Protein AF-A0A1C7M694-F1 (afdb_monomer)

Radius of gyration: 32.61 Å; Cα contacts (8 Å, |Δi|>4): 125; chains: 1; bounding box: 70×66×111 Å

pLDDT: mean 72.69, std 22.72, range [34.75, 98.44]

Solvent-accessible surface area (backbone atoms only — not comparable to full-atom values): 17533 Å² total; per-residue (Å²): 143,82,86,84,82,84,84,81,83,85,82,82,81,85,79,84,82,91,69,84,82,76,86,63,87,64,78,69,83,74,77,80,70,74,63,68,71,62,58,65,65,66,61,63,74,79,66,71,69,84,75,78,89,73,83,79,77,81,77,81,76,83,79,79,80,79,80,86,79,79,80,85,79,89,75,92,74,91,74,87,82,78,90,75,83,84,80,85,72,91,76,81,89,73,93,66,81,80,75,78,77,61,96,79,72,66,83,82,76,77,50,72,68,60,50,49,53,49,52,53,49,64,73,69,51,54,70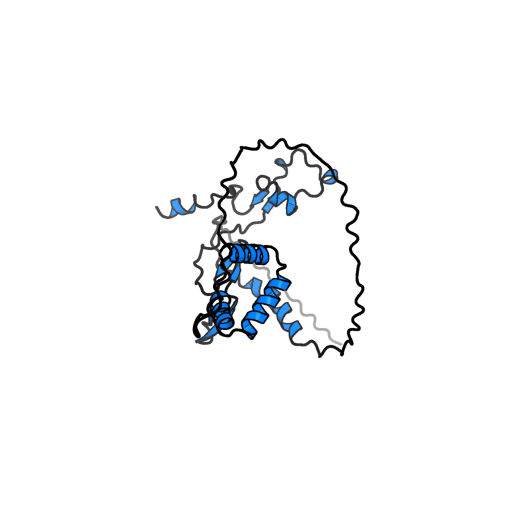,70,60,51,52,52,52,52,53,58,41,32,79,72,33,67,73,48,34,55,52,48,45,68,71,48,42,18,71,39,75,38,88,88,71,82,43,71,45,83,39,68,16,73,47,66,37,94,72,60,70,48,76,43,57,60,62,53,86,82,58,92,69,70,76,68,62,77,92,42,58,80,40,71,40,68,81,72,45,78,88,68,49,50,92,82,74,40,73,74,86,38,79,65,44,53,70,76,44,50,86,43,42,38,43,70,61,54,84,64,66,71,59,97,82,64,78,68,73,68,63,64,63,64,77,76,114

Mean predicted aligned error: 17.96 Å

Secondary structure (DSSP, 8-state):
-------------------------------GGGHHHHHHHHSGGG---------------------------------------------------PPPPPTT-PSPPPPHHHHHHHHHHHHHS-HHHHHHHHHHHHHH-HHHHHHHHHHHEEEEE-TTTS-EEEEESEEE-TTT--EEETTS-PPTT-S---SS-EEE-GGG-TT--HHHH--S--HHHHHH-GGGEEETTTTT---TT--TTTTSSGGG-

Foldseek 3Di:
DDDDDDDDDDDDDDDDDDDDPPLDPPLDDDDPPVVPPVVVVVVVVPPDDDDPDDPPPPPDDPPDPDPPDPDDDDDDDDDDDDDDDDPDDDDDDPPDDDPDPPPPPPDDDDDPVRVVVVVVCLVPDDPVVVVVVLVVCVVPPVVSVVVCCVVFWAWDQDPVPRHTDIDGQWDADPFQRDIHGPNDDDDRPPDDHAPFDKAFQVVVVVPDDCVPVNDCDDPVNCVVCVVRIAGPSPVRPDPPPDPPVPVVVVVVD

Structure (mmCIF, N/CA/C/O backbone):
data_AF-A0A1C7M694-F1
#
_entry.id   AF-A0A1C7M694-F1
#
loop_
_atom_site.group_PDB
_atom_site.id
_atom_site.type_symbol
_atom_site.label_atom_id
_atom_site.label_alt_id
_atom_site.label_comp_id
_atom_site.label_asym_id
_atom_site.label_entity_id
_atom_site.label_seq_id
_atom_site.pdbx_PDB_ins_code
_atom_site.Cartn_x
_atom_site.Cartn_y
_atom_site.Cartn_z
_atom_site.occupancy
_atom_site.B_iso_or_equiv
_atom_site.auth_seq_id
_atom_site.auth_comp_id
_atom_site.auth_asym_id
_atom_site.auth_atom_id
_atom_site.pdbx_PDB_model_num
ATOM 1 N N . MET A 1 1 ? -35.179 -19.980 -55.872 1.00 45.91 1 MET A N 1
ATOM 2 C CA . MET A 1 1 ? -33.702 -19.965 -55.834 1.00 45.91 1 MET A CA 1
ATOM 3 C C . MET A 1 1 ? -33.215 -18.746 -56.600 1.00 45.91 1 MET A C 1
ATOM 5 O O . MET A 1 1 ? -33.157 -18.790 -57.817 1.00 45.91 1 MET A O 1
ATOM 9 N N . LEU A 1 2 ? -32.954 -17.647 -55.894 1.00 35.09 2 LEU A N 1
ATOM 10 C CA . LEU A 1 2 ? -32.306 -16.435 -56.403 1.00 35.09 2 LEU A CA 1
ATOM 11 C C . LEU A 1 2 ? -31.440 -15.926 -55.246 1.00 35.09 2 LEU A C 1
ATOM 13 O O . LEU A 1 2 ? -31.978 -15.498 -54.229 1.00 35.09 2 LEU A O 1
ATOM 17 N N . HIS A 1 3 ? -30.120 -16.073 -55.360 1.00 39.34 3 HIS A N 1
ATOM 18 C CA . HIS A 1 3 ? -29.161 -15.514 -54.408 1.00 39.34 3 HIS A CA 1
ATOM 19 C C . HIS A 1 3 ? -28.755 -14.123 -54.897 1.00 39.34 3 HIS A C 1
ATOM 21 O O . HIS A 1 3 ? -28.182 -13.981 -55.974 1.00 39.34 3 HIS A O 1
ATOM 27 N N . VAL A 1 4 ? -29.069 -13.104 -54.100 1.00 47.88 4 VAL A N 1
ATOM 28 C CA . VAL A 1 4 ? -28.570 -11.738 -54.276 1.00 47.88 4 VAL A CA 1
ATOM 29 C C . VAL A 1 4 ? -27.199 -11.668 -53.606 1.00 47.88 4 VAL A C 1
ATOM 31 O O . VAL A 1 4 ? -27.092 -11.841 -52.395 1.00 47.88 4 VAL A O 1
ATOM 34 N N . VAL A 1 5 ? -26.148 -11.451 -54.397 1.00 47.72 5 VAL A N 1
ATOM 35 C CA . VAL A 1 5 ? -24.784 -11.206 -53.911 1.00 47.72 5 VAL A CA 1
ATOM 36 C C . VAL A 1 5 ? -24.596 -9.692 -53.810 1.00 47.72 5 VAL A C 1
ATOM 38 O O . VAL A 1 5 ? -24.513 -9.004 -54.825 1.00 47.72 5 VAL A O 1
ATOM 41 N N . GLN A 1 6 ? -24.564 -9.158 -52.588 1.00 51.09 6 GLN A N 1
ATOM 42 C CA . GLN A 1 6 ? -24.172 -7.771 -52.330 1.00 51.09 6 GLN A CA 1
ATOM 43 C C . GLN A 1 6 ? -22.644 -7.683 -52.252 1.00 51.09 6 GLN A C 1
ATOM 45 O O . GLN A 1 6 ? -22.030 -8.163 -51.302 1.00 51.09 6 GLN A O 1
ATOM 50 N N . HIS A 1 7 ? -22.035 -7.050 -53.252 1.00 37.97 7 HIS A N 1
ATOM 51 C CA . HIS A 1 7 ? -20.644 -6.610 -53.195 1.00 37.97 7 HIS A CA 1
ATOM 52 C C . HIS A 1 7 ? -20.555 -5.313 -52.381 1.00 37.97 7 HIS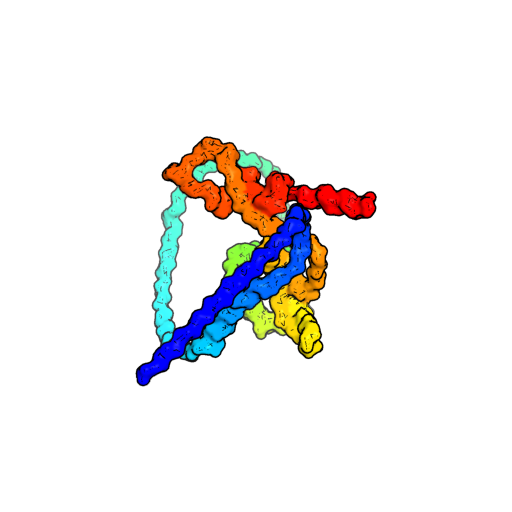 A C 1
ATOM 54 O O . HIS A 1 7 ? -21.115 -4.292 -52.775 1.00 37.97 7 HIS A O 1
ATOM 60 N N . TYR A 1 8 ? -19.831 -5.349 -51.262 1.00 42.34 8 TYR A N 1
ATOM 61 C CA . TYR A 1 8 ? -19.406 -4.150 -50.543 1.00 42.34 8 TYR A CA 1
ATOM 62 C C . TYR A 1 8 ? -18.050 -3.694 -51.088 1.00 42.34 8 TYR A C 1
ATOM 64 O O . TYR A 1 8 ? -17.066 -4.428 -51.029 1.00 42.34 8 TYR A O 1
ATOM 72 N N . VAL A 1 9 ? -18.010 -2.477 -51.629 1.00 44.06 9 VAL A N 1
ATOM 73 C CA . VAL A 1 9 ? -16.779 -1.776 -52.009 1.00 44.06 9 VAL A CA 1
ATOM 74 C C . VAL A 1 9 ? -16.286 -1.027 -50.772 1.00 44.06 9 VAL A C 1
ATOM 76 O O . VAL A 1 9 ? -16.961 -0.118 -50.292 1.00 44.06 9 VAL A O 1
ATOM 79 N N . LEU A 1 10 ? -15.135 -1.427 -50.228 1.00 37.12 10 LEU A N 1
ATOM 80 C CA . LEU A 1 10 ? -14.467 -0.709 -49.142 1.00 37.12 10 LEU A CA 1
ATOM 81 C C . LEU A 1 10 ? -13.544 0.356 -49.741 1.00 37.12 10 LEU A C 1
ATOM 83 O O . LEU A 1 10 ? -12.504 0.044 -50.315 1.00 37.12 10 LEU A O 1
ATOM 87 N N . THR A 1 11 ? -13.939 1.618 -49.604 1.00 44.00 11 THR A N 1
ATOM 88 C CA . THR A 1 11 ? -13.126 2.783 -49.962 1.00 44.00 11 THR A CA 1
ATOM 89 C C . THR A 1 11 ? -12.175 3.099 -48.808 1.00 44.00 11 THR A C 1
ATOM 91 O O . THR A 1 11 ? -12.604 3.575 -47.758 1.00 44.00 11 THR A O 1
ATOM 94 N N . THR A 1 12 ? -10.880 2.842 -48.976 1.00 45.56 12 THR A N 1
ATOM 95 C CA . THR A 1 12 ? -9.846 3.245 -48.013 1.00 45.56 12 THR A CA 1
ATOM 96 C C . THR A 1 12 ? -9.481 4.714 -48.229 1.00 45.56 12 THR A C 1
ATOM 98 O O . THR A 1 12 ? -8.874 5.057 -49.241 1.00 45.56 12 THR A O 1
ATOM 101 N N . HIS A 1 13 ? -9.835 5.584 -47.280 1.00 35.28 13 HIS A N 1
ATOM 102 C CA . HIS A 1 13 ? -9.275 6.933 -47.189 1.00 35.28 13 HIS A CA 1
ATOM 103 C C . HIS A 1 13 ? -7.930 6.868 -46.459 1.00 35.28 13 HIS A C 1
ATOM 105 O O . HIS A 1 13 ? -7.875 6.568 -45.269 1.00 35.28 13 HIS A O 1
ATOM 111 N N . SER A 1 14 ? -6.846 7.163 -47.172 1.00 38.69 14 SER A N 1
ATOM 112 C CA . SER A 1 14 ? -5.532 7.434 -46.594 1.00 38.69 14 SER A CA 1
ATOM 113 C C . SER A 1 14 ? -5.511 8.862 -46.045 1.00 38.69 14 SER A C 1
ATOM 115 O O . SER A 1 14 ? -5.509 9.821 -46.818 1.00 38.69 14 SER A O 1
ATOM 117 N N . TYR A 1 15 ? -5.511 9.010 -44.721 1.00 35.97 15 TYR A N 1
ATOM 118 C CA . TYR A 1 15 ? -5.282 10.291 -44.055 1.00 35.97 15 TYR A CA 1
ATOM 119 C C . TYR A 1 15 ? -3.799 10.380 -43.683 1.00 35.97 15 TYR A C 1
ATOM 121 O O . TYR A 1 15 ? -3.319 9.638 -42.830 1.00 35.97 15 TYR A O 1
ATOM 129 N N . SER A 1 16 ? -3.065 11.258 -44.364 1.00 40.78 16 SER A N 1
ATOM 130 C CA . SER A 1 16 ? -1.666 11.559 -44.062 1.00 40.78 16 SER A CA 1
ATOM 131 C C . SER A 1 16 ? -1.636 12.647 -42.990 1.00 40.78 16 SER A C 1
ATOM 133 O O . SER A 1 16 ? -1.940 13.802 -43.281 1.00 40.78 16 SER A O 1
ATOM 135 N N . ILE A 1 17 ? -1.290 12.292 -41.751 1.00 41.19 17 ILE A N 1
ATOM 136 C CA . ILE A 1 17 ? -0.960 13.267 -40.704 1.00 41.19 17 ILE A CA 1
ATOM 137 C C . ILE A 1 17 ? 0.560 13.293 -40.591 1.00 41.19 17 ILE A C 1
ATOM 139 O O . ILE A 1 17 ? 1.169 12.428 -39.970 1.00 41.19 17 ILE A O 1
ATOM 143 N N . GLY A 1 18 ? 1.169 14.279 -41.247 1.00 41.22 18 GLY A N 1
ATOM 144 C CA . GLY A 1 18 ? 2.523 14.710 -40.936 1.00 41.22 18 GLY A CA 1
ATOM 145 C C . GLY A 1 18 ? 2.478 15.554 -39.668 1.00 41.22 18 GLY A C 1
ATOM 146 O O . GLY A 1 18 ? 1.997 16.684 -39.696 1.00 41.22 18 GLY A O 1
ATOM 147 N N . GLY A 1 19 ? 2.951 14.988 -38.566 1.00 34.75 19 GLY A N 1
ATOM 148 C CA . GLY A 1 19 ? 3.188 15.681 -37.308 1.00 34.75 19 GLY A CA 1
ATOM 149 C C . GLY A 1 19 ? 4.379 15.020 -36.634 1.00 34.75 19 GLY A C 1
ATOM 150 O O . GLY A 1 19 ? 4.349 13.822 -36.373 1.00 34.75 19 GLY A O 1
ATOM 151 N N . VAL A 1 20 ? 5.445 15.787 -36.428 1.00 38.16 20 VAL A N 1
ATOM 152 C CA . VAL A 1 20 ? 6.605 15.388 -35.624 1.00 38.16 20 VAL A CA 1
ATOM 153 C C . VAL A 1 20 ? 6.092 15.013 -34.225 1.00 38.16 20 VAL A C 1
ATOM 155 O O . VAL A 1 20 ? 5.348 15.816 -33.655 1.00 38.16 20 VAL A O 1
ATOM 158 N N . PRO A 1 21 ? 6.417 13.832 -33.668 1.00 37.25 21 PRO A N 1
ATOM 159 C CA . PRO A 1 21 ? 6.076 13.537 -32.286 1.00 37.25 21 PRO A CA 1
ATOM 160 C C . PRO A 1 21 ? 6.887 14.475 -31.389 1.00 37.25 21 PRO A C 1
ATOM 162 O O . PRO A 1 21 ? 8.112 14.415 -31.331 1.00 37.25 21 PRO A O 1
ATOM 165 N N . ASP A 1 22 ? 6.194 15.399 -30.733 1.00 37.69 22 ASP A N 1
ATOM 166 C CA . ASP A 1 22 ? 6.737 16.172 -29.622 1.00 37.69 22 ASP A CA 1
ATOM 167 C C . ASP A 1 22 ? 6.941 15.149 -28.483 1.00 37.69 22 ASP A C 1
ATOM 169 O O . ASP A 1 22 ? 5.977 14.770 -27.815 1.00 37.69 22 ASP A O 1
ATOM 173 N N . ASN A 1 23 ? 8.173 14.636 -28.327 1.00 41.31 23 ASN A N 1
ATOM 174 C CA . ASN A 1 23 ? 8.631 13.659 -27.314 1.00 41.31 23 ASN A CA 1
ATOM 175 C C . ASN A 1 23 ? 8.593 14.238 -25.883 1.00 41.31 23 ASN A C 1
ATOM 177 O O . ASN A 1 23 ? 9.477 14.037 -25.053 1.00 41.31 23 ASN A O 1
ATOM 181 N N . ARG A 1 24 ? 7.560 15.015 -25.566 1.00 40.94 24 ARG A N 1
ATOM 182 C CA . ARG A 1 24 ? 7.325 15.486 -24.211 1.00 40.94 24 ARG A CA 1
ATOM 183 C C . ARG A 1 24 ? 6.701 14.333 -23.446 1.00 40.94 24 ARG A C 1
ATOM 185 O O . ARG A 1 24 ? 5.687 13.785 -23.868 1.00 40.94 24 ARG A O 1
ATOM 192 N N . CYS A 1 25 ? 7.277 14.012 -22.293 1.00 42.78 25 CYS A N 1
ATOM 193 C CA . CYS A 1 25 ? 6.621 13.247 -21.240 1.00 42.78 25 CYS A CA 1
ATOM 194 C C . CYS A 1 25 ? 5.386 14.040 -20.777 1.00 42.78 25 CYS A C 1
ATOM 196 O O . CYS A 1 25 ? 5.424 14.782 -19.797 1.00 42.78 25 CYS A O 1
ATOM 198 N N . VAL A 1 26 ? 4.303 13.997 -21.555 1.00 40.59 26 VAL A N 1
ATOM 199 C CA . VAL A 1 26 ? 3.059 14.674 -21.208 1.00 40.59 26 VAL A CA 1
ATOM 200 C C . VAL A 1 26 ? 2.464 13.887 -20.053 1.00 40.59 26 VAL A C 1
ATOM 202 O O . VAL A 1 26 ? 2.191 12.695 -20.195 1.00 40.59 26 VAL A O 1
ATOM 205 N N . ALA A 1 27 ? 2.251 14.554 -18.917 1.00 43.78 27 ALA A N 1
ATOM 206 C CA . ALA A 1 27 ? 1.399 14.061 -17.846 1.00 43.78 27 ALA A CA 1
ATOM 207 C C . ALA A 1 27 ? 0.032 13.707 -18.453 1.00 43.78 27 ALA A C 1
ATOM 209 O O . ALA A 1 27 ? -0.811 14.574 -18.690 1.00 43.78 27 ALA A O 1
ATOM 210 N N . SER A 1 28 ? -0.145 12.436 -18.809 1.00 41.19 28 SER A N 1
ATOM 211 C CA . SER A 1 28 ? -1.319 11.998 -19.546 1.00 41.19 28 SER A CA 1
ATOM 212 C C . SER A 1 28 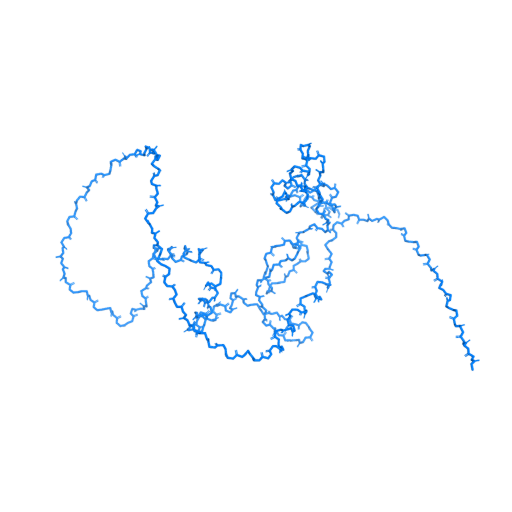? -2.536 12.052 -18.622 1.00 41.19 28 SER A C 1
ATOM 214 O O . SER A 1 28 ? -2.469 11.555 -17.490 1.00 41.19 28 SER A O 1
ATOM 216 N N . PRO A 1 29 ? -3.666 12.636 -19.054 1.00 45.28 29 PRO A N 1
ATOM 217 C CA . PRO A 1 29 ? -4.910 12.527 -18.316 1.00 45.28 29 PRO A CA 1
ATOM 218 C C . PRO A 1 29 ? -5.380 11.068 -18.386 1.00 45.28 29 PRO A C 1
ATOM 220 O O . PRO A 1 29 ? -5.869 10.613 -19.415 1.00 45.28 29 PRO A O 1
ATOM 223 N N . PHE A 1 30 ? -5.176 10.348 -17.279 1.00 42.28 30 PHE A N 1
ATOM 224 C CA . PHE A 1 30 ? -5.662 9.002 -16.947 1.00 42.28 30 PHE A CA 1
ATOM 225 C C . PHE A 1 30 ? -6.497 8.295 -18.037 1.00 42.28 30 PHE A C 1
ATOM 227 O O . PHE A 1 30 ? -7.684 8.607 -18.199 1.00 42.28 30 PHE A O 1
ATOM 234 N N . PRO A 1 31 ? -5.974 7.257 -18.716 1.00 39.88 31 PRO A N 1
ATOM 235 C CA . PRO A 1 31 ? -6.826 6.397 -19.519 1.00 39.88 31 PRO A CA 1
ATOM 236 C C . PRO A 1 31 ? -7.730 5.570 -18.590 1.00 39.88 31 PRO A C 1
ATOM 238 O O . PRO A 1 31 ? -7.289 4.686 -17.859 1.00 39.88 31 PRO A O 1
ATOM 241 N N . LEU A 1 32 ? -9.041 5.822 -18.666 1.00 44.97 32 LEU A N 1
ATOM 242 C CA . LEU A 1 32 ? -10.132 5.131 -17.952 1.00 44.97 32 LEU A CA 1
ATOM 243 C C . LEU A 1 32 ? -10.239 3.608 -18.227 1.00 44.97 32 LEU A C 1
ATOM 245 O O . LEU A 1 32 ? -11.203 2.968 -17.799 1.00 44.97 32 LEU A O 1
ATOM 249 N N . ASN A 1 33 ? -9.270 2.998 -18.914 1.00 36.50 33 ASN A N 1
ATOM 250 C CA . ASN A 1 33 ? -9.335 1.612 -19.382 1.00 36.50 33 ASN A CA 1
ATOM 251 C C . ASN A 1 33 ? -8.830 0.556 -18.385 1.00 36.50 33 ASN A C 1
ATOM 253 O O . ASN A 1 33 ? -9.132 -0.623 -18.569 1.00 36.50 33 ASN A O 1
ATOM 257 N N . ALA A 1 34 ? -8.199 0.936 -17.268 1.00 38.12 34 ALA A N 1
ATOM 258 C CA . ALA A 1 34 ? -7.857 -0.018 -16.200 1.00 38.12 34 ALA A CA 1
ATOM 259 C C . ALA A 1 34 ? -9.087 -0.506 -15.393 1.00 38.12 34 ALA A C 1
ATOM 261 O O . ALA A 1 34 ? -9.021 -1.493 -14.663 1.00 38.12 34 ALA A O 1
ATOM 262 N N . ARG A 1 35 ? -10.263 0.124 -15.565 1.00 41.47 35 ARG A N 1
ATOM 263 C CA . ARG A 1 35 ? -11.497 -0.216 -14.828 1.00 41.47 35 ARG A CA 1
ATOM 264 C C . ARG A 1 35 ? -12.236 -1.467 -15.316 1.00 41.47 35 ARG A C 1
ATOM 266 O O . ARG A 1 35 ? -13.166 -1.904 -14.639 1.00 41.47 35 ARG A O 1
ATOM 273 N N . ARG A 1 36 ? -11.870 -2.063 -16.461 1.00 41.88 36 ARG A N 1
ATOM 274 C CA . ARG A 1 36 ? -12.589 -3.243 -16.990 1.00 41.88 36 ARG A CA 1
ATOM 275 C C . ARG A 1 36 ? -12.112 -4.590 -16.448 1.00 41.88 36 ARG A C 1
ATOM 277 O O . ARG A 1 36 ? -12.911 -5.516 -16.455 1.00 41.88 36 ARG A O 1
ATOM 284 N N . LYS A 1 37 ? -10.886 -4.713 -15.924 1.00 40.00 37 LYS A N 1
ATOM 285 C CA . LYS A 1 37 ? -10.390 -6.008 -15.413 1.00 40.00 37 LYS A CA 1
ATOM 286 C C . LYS A 1 37 ? -10.715 -6.275 -13.935 1.00 40.00 37 LYS A C 1
ATOM 288 O O . LYS A 1 37 ? -10.853 -7.431 -13.564 1.00 40.00 37 LYS A O 1
ATOM 293 N N . ILE A 1 38 ? -10.962 -5.244 -13.120 1.00 41.56 38 ILE A N 1
ATOM 294 C CA . ILE A 1 38 ? -11.301 -5.416 -11.689 1.00 41.56 38 ILE A CA 1
ATOM 295 C C . ILE A 1 38 ? -12.797 -5.730 -11.472 1.00 41.56 38 ILE A C 1
ATOM 297 O O . ILE A 1 38 ? -13.160 -6.411 -10.516 1.00 41.56 38 ILE A O 1
ATOM 301 N N . ARG A 1 39 ? -13.689 -5.323 -12.389 1.00 40.59 39 ARG A N 1
ATOM 302 C CA . ARG A 1 39 ? -15.135 -5.616 -12.279 1.00 40.59 39 ARG A CA 1
ATOM 303 C C . ARG A 1 39 ? -15.512 -7.078 -12.531 1.00 40.59 39 ARG A C 1
ATOM 305 O O . ARG A 1 39 ? -16.598 -7.477 -12.129 1.00 40.59 39 ARG A O 1
ATOM 312 N N . GLN A 1 40 ? -14.642 -7.872 -13.155 1.00 38.56 40 GLN A N 1
ATOM 313 C CA . GLN A 1 40 ? -14.916 -9.298 -13.345 1.00 38.56 40 GLN A CA 1
ATOM 314 C C . GLN A 1 40 ? -14.698 -10.101 -12.051 1.00 38.56 40 GLN A C 1
ATOM 316 O O . GLN A 1 40 ? -15.299 -11.152 -11.891 1.00 38.56 40 GLN A O 1
ATOM 321 N N . TRP A 1 41 ? -13.908 -9.588 -11.099 1.00 39.22 41 TRP A N 1
ATOM 322 C CA . TRP A 1 41 ? -13.603 -10.298 -9.850 1.00 39.22 41 TRP A CA 1
ATOM 323 C C . TRP A 1 41 ? -14.632 -10.055 -8.733 1.00 39.22 41 TRP A C 1
ATOM 325 O O . TRP A 1 41 ? -14.815 -10.899 -7.863 1.00 39.22 41 TRP A O 1
ATOM 335 N N . THR A 1 42 ? -15.362 -8.934 -8.759 1.00 43.56 42 THR A N 1
ATOM 336 C CA . THR A 1 42 ? -16.370 -8.614 -7.730 1.00 43.56 42 THR A CA 1
ATOM 337 C C . THR A 1 42 ? -17.764 -9.188 -7.999 1.00 43.56 42 THR A C 1
ATOM 339 O O . THR A 1 42 ? -18.567 -9.257 -7.069 1.00 43.56 42 THR A O 1
ATOM 342 N N . MET A 1 43 ? -18.073 -9.649 -9.219 1.00 41.84 43 MET A N 1
ATOM 343 C CA . MET A 1 43 ? -19.373 -10.278 -9.513 1.00 41.84 43 MET A CA 1
ATOM 344 C C . MET A 1 43 ? -19.448 -11.781 -9.201 1.00 41.84 43 MET A C 1
ATOM 346 O O . MET A 1 43 ? -20.553 -12.272 -8.982 1.00 41.84 43 MET A O 1
ATOM 350 N N . ASP A 1 44 ? -18.326 -12.495 -9.074 1.00 40.59 44 ASP A N 1
ATOM 351 C CA . ASP A 1 44 ? -18.349 -13.933 -8.742 1.00 40.59 44 ASP A CA 1
ATOM 352 C C . ASP A 1 44 ? -18.530 -14.219 -7.239 1.00 40.59 44 ASP A C 1
ATOM 354 O O . ASP A 1 44 ? -18.972 -15.303 -6.861 1.00 40.59 44 ASP A O 1
ATOM 358 N N . ILE A 1 45 ? -18.297 -13.235 -6.361 1.00 47.47 45 ILE A N 1
ATOM 359 C CA . ILE A 1 45 ? -18.458 -13.400 -4.901 1.00 47.47 45 ILE A CA 1
ATOM 360 C C . ILE A 1 45 ? -19.941 -13.389 -4.474 1.00 47.47 45 ILE A C 1
ATOM 362 O O . ILE A 1 45 ? -20.283 -13.868 -3.397 1.00 47.47 45 ILE A O 1
ATOM 366 N N . SER A 1 46 ? -20.856 -12.894 -5.315 1.00 44.59 46 SER A N 1
ATOM 367 C CA . SER A 1 46 ? -22.280 -12.751 -4.955 1.00 44.59 46 SER A CA 1
ATOM 368 C C . SER A 1 46 ? -23.196 -13.877 -5.459 1.00 44.59 46 SER A C 1
ATOM 370 O O . SER A 1 46 ? -24.390 -13.848 -5.165 1.00 44.59 46 SER A O 1
ATOM 372 N N . GLN A 1 47 ? -22.674 -14.896 -6.161 1.00 47.22 47 GLN A N 1
ATOM 373 C CA . GLN A 1 47 ? -23.482 -16.026 -6.663 1.00 47.22 47 GLN A CA 1
ATOM 374 C C . GLN A 1 47 ? -23.051 -17.418 -6.175 1.00 47.22 47 GLN A C 1
ATOM 376 O O . GLN A 1 47 ? -23.644 -18.422 -6.586 1.00 47.22 47 GLN A O 1
ATOM 381 N N . THR A 1 48 ? -22.094 -17.533 -5.252 1.00 39.84 48 THR A N 1
ATOM 382 C CA . THR A 1 48 ? -21.808 -18.833 -4.636 1.00 39.84 48 THR A CA 1
ATOM 383 C C . THR A 1 48 ? -22.878 -19.173 -3.604 1.00 39.84 48 THR A C 1
ATOM 385 O O . THR A 1 48 ? -22.902 -18.658 -2.488 1.00 39.84 48 THR A O 1
ATOM 388 N N . ARG A 1 49 ? -23.779 -20.060 -4.036 1.00 45.84 49 ARG A N 1
ATOM 389 C CA . ARG A 1 49 ? -24.636 -20.925 -3.221 1.00 45.84 49 ARG A CA 1
ATOM 390 C C . ARG A 1 49 ? -23.974 -21.303 -1.892 1.00 45.84 49 ARG A C 1
ATOM 392 O O . ARG A 1 49 ? -22.785 -21.607 -1.850 1.00 45.84 49 ARG A O 1
ATOM 399 N N . THR A 1 50 ? -24.799 -21.349 -0.849 1.00 52.38 50 THR A N 1
ATOM 400 C CA . THR A 1 50 ? -24.507 -21.926 0.470 1.00 52.38 50 THR A CA 1
ATOM 401 C C . THR A 1 50 ? -23.587 -23.152 0.367 1.00 52.38 50 THR A C 1
ATOM 403 O O . THR A 1 50 ? -23.948 -24.099 -0.344 1.00 52.38 50 THR A O 1
ATOM 406 N N . PRO A 1 51 ? -22.424 -23.164 1.042 1.00 53.16 51 PRO A N 1
ATOM 407 C CA . PRO A 1 51 ? -21.552 -24.331 1.049 1.00 53.16 51 PRO A CA 1
ATOM 408 C C . PRO A 1 51 ? -22.248 -25.501 1.765 1.00 53.16 51 PRO A C 1
ATOM 410 O O . PRO A 1 51 ? -22.983 -25.267 2.729 1.00 53.16 51 PRO A O 1
ATOM 413 N N . PRO A 1 52 ? -22.055 -26.753 1.311 1.00 54.41 52 PRO A N 1
ATOM 414 C CA . PRO A 1 52 ? -22.517 -27.911 2.059 1.00 54.41 52 PRO A CA 1
ATOM 415 C C . PRO A 1 52 ? -21.814 -27.953 3.419 1.00 54.41 52 PRO A C 1
ATOM 417 O O . PRO A 1 52 ? -20.629 -27.641 3.533 1.00 54.41 52 PRO A O 1
ATOM 420 N N . GLU A 1 53 ? -22.579 -28.326 4.438 1.00 49.53 53 GLU A N 1
ATOM 421 C CA . GLU A 1 53 ? -22.154 -28.526 5.819 1.00 49.53 53 GLU A CA 1
ATOM 422 C C . GLU A 1 53 ? -21.011 -29.551 5.870 1.00 49.53 53 GLU A C 1
ATOM 424 O O . GLU A 1 53 ? -21.222 -30.763 5.848 1.00 49.53 53 GLU A O 1
ATOM 429 N N . LEU A 1 54 ? -19.772 -29.058 5.869 1.00 43.12 54 LEU A N 1
ATOM 430 C CA . LEU A 1 54 ? -18.590 -29.880 6.077 1.00 43.12 54 LEU A CA 1
ATOM 431 C C . LEU A 1 54 ? -18.384 -30.032 7.580 1.00 43.12 54 LEU A C 1
ATOM 433 O O . LEU A 1 54 ? -17.922 -29.119 8.264 1.00 43.12 54 LEU A O 1
ATOM 437 N N . THR A 1 55 ? -18.726 -31.213 8.088 1.00 51.06 55 THR A N 1
ATOM 438 C CA . THR A 1 55 ? -18.306 -31.697 9.400 1.00 51.06 55 THR A CA 1
ATOM 439 C C . THR A 1 55 ? -16.777 -31.764 9.427 1.00 51.06 55 THR A C 1
ATOM 441 O O . THR A 1 55 ? -16.172 -32.714 8.935 1.00 51.06 55 THR A O 1
ATOM 444 N N . ILE A 1 56 ? -16.132 -30.729 9.969 1.00 48.38 56 ILE A N 1
ATOM 445 C CA . ILE A 1 56 ? -14.685 -30.722 10.195 1.00 48.38 56 ILE A CA 1
ATOM 446 C C . ILE A 1 56 ? -14.414 -31.623 11.398 1.00 48.38 56 ILE A C 1
ATOM 448 O O . ILE A 1 56 ? -14.553 -31.227 12.554 1.00 48.38 56 ILE A O 1
ATOM 452 N N . GLN A 1 57 ? -14.039 -32.863 11.111 1.00 49.97 57 GLN A N 1
ATOM 453 C CA . GLN A 1 57 ? -13.493 -33.784 12.093 1.00 49.97 57 GLN A CA 1
ATOM 454 C C . GLN A 1 57 ? -12.060 -33.333 12.395 1.00 49.97 57 GLN A C 1
ATOM 456 O O . GLN A 1 57 ? -11.127 -33.621 11.648 1.00 49.97 57 GLN A O 1
ATOM 461 N N . THR A 1 58 ? -11.889 -32.550 13.460 1.00 51.50 58 THR A N 1
ATOM 462 C CA . THR A 1 58 ? -10.582 -32.077 13.928 1.00 51.50 58 THR A CA 1
ATOM 463 C C . THR A 1 58 ? -9.774 -33.253 14.472 1.00 51.50 58 THR A C 1
ATOM 465 O O . THR A 1 58 ? -9.825 -33.565 15.662 1.00 51.50 58 THR A O 1
ATOM 468 N N . HIS A 1 59 ? -9.032 -33.925 13.596 1.00 55.97 59 HIS A N 1
ATOM 469 C CA . HIS A 1 59 ? -7.981 -34.849 13.993 1.00 55.97 59 HIS A CA 1
ATOM 470 C C . HIS A 1 59 ? -6.744 -34.025 14.367 1.00 55.97 59 HIS A C 1
ATOM 472 O O . HIS A 1 59 ? -5.929 -33.667 13.520 1.00 55.97 59 HIS A O 1
ATOM 478 N N . ILE A 1 60 ? -6.646 -33.668 15.647 1.00 62.34 60 ILE A N 1
ATOM 479 C CA . ILE A 1 60 ? -5.471 -33.022 16.234 1.00 62.34 60 ILE A CA 1
ATOM 480 C C . ILE A 1 60 ? -4.323 -34.039 16.169 1.00 62.34 60 ILE A C 1
ATOM 482 O O . ILE A 1 60 ? -4.265 -34.957 16.984 1.00 62.34 60 ILE A O 1
ATOM 486 N N . MET A 1 61 ? -3.436 -33.919 15.179 1.00 57.75 61 MET A N 1
ATOM 487 C CA . MET A 1 61 ? -2.123 -34.561 15.245 1.00 57.75 61 MET A CA 1
ATOM 488 C C . MET A 1 61 ? -1.208 -33.620 16.018 1.00 57.75 61 MET A C 1
ATOM 490 O O . MET A 1 61 ? -0.893 -32.523 15.566 1.00 57.75 61 MET A O 1
ATOM 494 N N . ALA A 1 62 ? -0.877 -34.020 17.241 1.00 55.00 62 ALA A N 1
ATOM 495 C CA . ALA A 1 62 ? 0.183 -33.399 18.008 1.00 55.00 62 ALA A CA 1
ATOM 496 C C . ALA A 1 62 ? 1.514 -33.816 17.374 1.00 55.00 62 ALA A C 1
ATOM 498 O O . ALA A 1 62 ? 2.020 -34.899 17.661 1.00 55.00 62 ALA A O 1
ATOM 499 N N . ASP A 1 63 ? 2.057 -32.973 16.500 1.00 59.72 63 ASP A N 1
ATOM 500 C CA . ASP A 1 63 ? 3.452 -33.090 16.095 1.00 59.72 63 ASP A CA 1
ATOM 501 C C . ASP A 1 63 ? 4.315 -32.628 17.271 1.00 59.72 63 ASP A C 1
ATOM 503 O O . ASP A 1 63 ? 4.410 -31.445 17.606 1.00 59.72 63 ASP A O 1
ATOM 507 N N . VAL A 1 64 ? 4.885 -33.613 17.957 1.00 65.25 64 VAL A N 1
ATOM 508 C CA . VAL A 1 64 ? 5.939 -33.433 18.949 1.00 65.25 64 VAL A CA 1
ATOM 509 C C . VAL A 1 64 ? 7.175 -32.958 18.189 1.00 65.25 64 VAL A C 1
ATOM 511 O O . VAL A 1 64 ? 7.806 -33.732 17.475 1.00 65.25 64 VAL A O 1
ATOM 514 N N . ILE A 1 65 ? 7.491 -31.670 18.308 1.00 64.56 65 ILE A N 1
ATOM 515 C CA . ILE A 1 65 ? 8.730 -31.099 17.780 1.00 64.56 65 ILE A CA 1
ATOM 516 C C . ILE A 1 65 ? 9.873 -31.605 18.668 1.00 64.56 65 ILE A C 1
ATOM 518 O O . ILE A 1 65 ? 10.018 -31.174 19.812 1.00 64.56 65 ILE A O 1
ATOM 522 N N . ASP A 1 66 ? 10.652 -32.550 18.148 1.00 64.19 66 ASP A N 1
ATOM 523 C CA . ASP A 1 66 ? 11.894 -33.014 18.759 1.00 64.19 66 ASP A CA 1
ATOM 524 C C . ASP A 1 66 ? 12.980 -31.941 18.574 1.00 64.19 66 ASP A C 1
ATOM 526 O O . ASP A 1 66 ? 13.478 -31.715 17.472 1.00 64.19 66 ASP A O 1
ATOM 530 N N . LEU A 1 67 ? 13.302 -31.234 19.660 1.00 58.47 67 LEU A N 1
ATOM 531 C CA . LEU A 1 67 ? 14.301 -30.160 19.704 1.00 58.47 67 LEU A CA 1
ATOM 532 C C . LEU A 1 67 ? 15.710 -30.664 20.075 1.00 58.47 67 LEU A C 1
ATOM 534 O O . LEU A 1 67 ? 16.553 -29.863 20.468 1.00 58.47 67 LEU A O 1
ATOM 538 N N . THR A 1 68 ? 16.000 -31.966 19.978 1.00 69.06 68 THR A N 1
ATOM 539 C CA . THR A 1 68 ? 17.282 -32.522 20.458 1.00 69.06 68 THR A CA 1
ATOM 540 C C . THR A 1 68 ? 18.443 -32.501 19.455 1.00 69.06 68 THR A C 1
ATOM 542 O O . THR A 1 68 ? 19.482 -33.090 19.736 1.00 69.06 68 THR A O 1
ATOM 545 N N . ASN A 1 69 ? 18.338 -31.799 18.319 1.00 60.09 69 ASN A N 1
ATOM 546 C CA . ASN A 1 69 ? 19.412 -31.768 17.313 1.00 60.09 69 ASN A CA 1
ATOM 547 C C . ASN A 1 69 ? 19.856 -30.355 16.901 1.00 60.09 69 ASN A C 1
ATOM 549 O O . ASN A 1 69 ? 19.943 -30.038 15.714 1.00 60.09 69 ASN A O 1
ATOM 553 N N . ILE A 1 70 ? 20.138 -29.504 17.886 1.00 59.84 70 ILE A N 1
ATOM 554 C CA . ILE A 1 70 ? 20.935 -28.291 17.677 1.00 59.84 70 ILE A CA 1
ATOM 555 C C . ILE A 1 70 ? 22.379 -28.676 18.005 1.00 59.84 70 ILE A C 1
ATOM 557 O O . ILE A 1 70 ? 22.730 -28.844 19.167 1.00 59.84 70 ILE A O 1
ATOM 561 N N . SER A 1 71 ? 23.169 -28.937 16.965 1.00 66.12 71 SER A N 1
ATOM 562 C CA . SER A 1 71 ? 24.610 -29.150 17.086 1.00 66.12 71 SER A CA 1
ATOM 563 C C . SER A 1 71 ? 25.271 -27.798 17.318 1.00 66.12 71 SER A C 1
ATOM 565 O O . SER A 1 71 ? 25.178 -26.917 16.463 1.00 66.12 71 SER A O 1
ATOM 567 N N . ASP A 1 72 ? 25.929 -27.670 18.465 1.00 51.94 72 ASP A N 1
ATOM 568 C CA . ASP A 1 72 ? 26.793 -26.555 18.828 1.00 51.94 72 ASP A CA 1
ATOM 569 C C . ASP A 1 72 ? 27.934 -26.421 17.803 1.00 51.94 72 ASP A C 1
ATOM 571 O O . ASP A 1 72 ? 28.691 -27.363 17.559 1.00 51.94 72 ASP A O 1
ATOM 575 N N . SER A 1 73 ? 28.025 -25.250 17.173 1.00 63.19 73 SER A N 1
ATOM 576 C CA . SER A 1 73 ? 29.212 -24.791 16.453 1.00 63.19 73 SER A CA 1
ATOM 577 C C . SER A 1 73 ? 29.692 -23.541 17.178 1.00 63.19 73 SER A C 1
ATOM 579 O O . SER A 1 73 ? 29.218 -22.435 16.922 1.00 63.19 73 SER A O 1
ATOM 581 N N . ASP A 1 7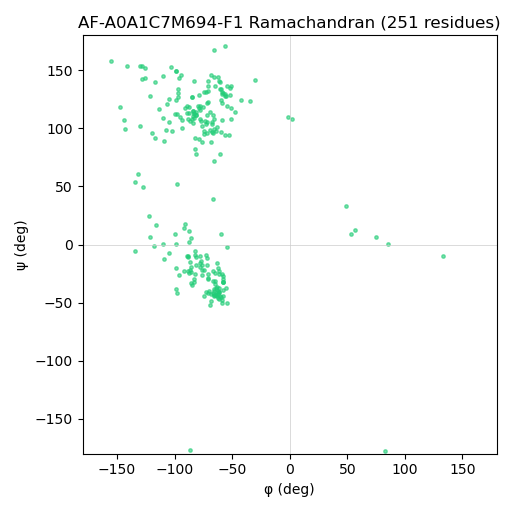4 ? 30.584 -23.773 18.136 1.00 57.12 74 ASP A N 1
ATOM 582 C CA . ASP A 1 74 ? 31.303 -22.758 18.894 1.00 57.12 74 ASP A CA 1
ATOM 583 C C . ASP A 1 74 ? 32.346 -22.095 17.982 1.00 57.12 74 ASP A C 1
ATOM 585 O O . ASP A 1 74 ? 33.323 -22.728 17.581 1.00 57.12 74 ASP A O 1
ATOM 589 N N . GLU A 1 75 ? 32.140 -20.824 17.641 1.00 69.75 75 GLU A N 1
ATOM 590 C CA . GLU A 1 75 ? 33.191 -19.964 17.091 1.00 69.75 75 GLU A CA 1
ATOM 591 C C . GLU A 1 75 ? 33.483 -18.867 18.120 1.00 69.75 75 GLU A C 1
ATOM 593 O O . GLU A 1 75 ? 32.617 -18.068 18.489 1.00 69.75 75 GLU A O 1
ATOM 598 N N . ASP A 1 76 ? 34.718 -18.890 18.612 1.00 59.94 76 ASP A N 1
ATOM 599 C CA . ASP A 1 76 ? 35.268 -18.043 19.661 1.00 59.94 76 ASP A CA 1
ATOM 600 C C . ASP A 1 76 ? 35.191 -16.549 19.298 1.00 59.94 76 ASP A C 1
ATOM 602 O O . ASP A 1 76 ? 35.962 -16.044 18.479 1.00 59.94 76 ASP A O 1
ATOM 606 N N . PHE A 1 77 ? 34.292 -15.805 19.947 1.00 60.12 77 PHE A N 1
ATOM 607 C CA . PHE A 1 77 ? 34.286 -14.342 19.903 1.00 60.12 77 PHE A CA 1
ATOM 608 C C . PHE A 1 77 ? 34.759 -13.785 21.249 1.00 60.12 77 PHE A C 1
ATOM 610 O O . PHE A 1 77 ? 33.999 -13.695 22.214 1.00 60.12 77 PHE A O 1
ATOM 617 N N . GLU A 1 78 ? 36.041 -13.414 21.319 1.00 65.56 78 GLU A N 1
ATOM 618 C CA . GLU A 1 78 ? 36.633 -12.763 22.489 1.00 65.56 78 GLU A CA 1
ATOM 619 C C . GLU A 1 78 ? 36.036 -11.364 22.692 1.00 65.56 78 GLU A C 1
ATOM 621 O O . GLU A 1 78 ? 36.471 -10.374 22.100 1.00 65.56 78 GLU A O 1
ATOM 626 N N . GLN A 1 79 ? 35.024 -11.273 23.556 1.00 60.75 79 GLN A N 1
ATOM 627 C CA . GLN A 1 79 ? 34.446 -10.002 23.972 1.00 60.75 79 GLN A CA 1
ATOM 628 C C . GLN A 1 79 ? 35.030 -9.574 25.322 1.00 60.75 79 GLN A C 1
ATOM 630 O O . GLN 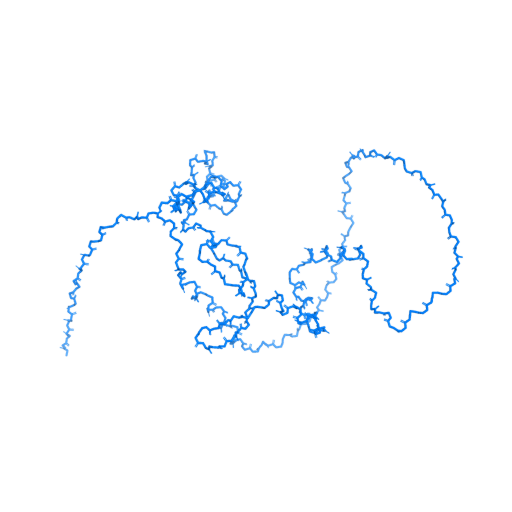A 1 79 ? 34.814 -10.190 26.363 1.00 60.75 79 GLN A O 1
ATOM 635 N N . SER A 1 80 ? 35.808 -8.495 25.261 1.00 71.25 80 SER A N 1
ATOM 636 C CA . SER A 1 80 ? 36.389 -7.756 26.379 1.00 71.25 80 SER A CA 1
ATOM 637 C C . SER A 1 80 ? 35.324 -7.398 27.426 1.00 71.25 80 SER A C 1
ATOM 639 O O . SER A 1 80 ? 34.477 -6.533 27.207 1.00 71.25 80 SER A O 1
ATOM 641 N N . TYR A 1 81 ? 35.382 -8.072 28.576 1.00 55.34 81 TYR A N 1
ATOM 642 C CA . TYR A 1 81 ? 34.601 -7.747 29.767 1.00 55.34 81 TYR A CA 1
ATOM 643 C C . TYR A 1 81 ? 35.241 -6.558 30.490 1.00 55.34 81 TYR A C 1
ATOM 645 O O . TYR A 1 81 ? 36.354 -6.658 31.003 1.00 55.34 81 TYR A O 1
ATOM 653 N N . SER A 1 82 ? 34.530 -5.435 30.563 1.00 62.88 82 SER A N 1
ATOM 654 C CA . SER A 1 82 ? 34.828 -4.369 31.519 1.00 62.88 82 SER A CA 1
ATOM 655 C C . SER A 1 82 ? 34.106 -4.650 32.839 1.00 62.88 82 SER A C 1
ATOM 657 O O . SER A 1 82 ? 32.876 -4.708 32.876 1.00 62.88 82 SER A O 1
ATOM 659 N N . GLU A 1 83 ? 34.890 -4.814 33.903 1.00 62.16 83 GLU A N 1
ATOM 660 C CA . GLU A 1 83 ? 34.493 -4.902 35.312 1.00 62.16 83 GLU A CA 1
ATOM 661 C C . GLU A 1 83 ? 33.501 -3.790 35.696 1.00 62.16 83 GLU A C 1
ATOM 663 O O . GLU A 1 83 ? 33.848 -2.609 35.715 1.00 62.16 83 GLU A O 1
ATOM 668 N N . ILE A 1 84 ? 32.262 -4.165 36.028 1.00 59.00 84 ILE A N 1
ATOM 669 C CA . ILE A 1 84 ? 31.340 -3.296 36.765 1.00 59.00 84 ILE A CA 1
ATOM 670 C C . ILE A 1 84 ? 31.186 -3.890 38.161 1.00 59.00 84 ILE A C 1
ATOM 672 O O . ILE A 1 84 ? 30.605 -4.961 38.355 1.00 59.00 84 ILE A O 1
ATOM 676 N N . GLU A 1 85 ? 31.770 -3.189 39.131 1.00 61.62 85 GLU A N 1
ATOM 677 C CA . GLU A 1 85 ? 31.743 -3.555 40.537 1.00 61.62 85 GLU A CA 1
ATOM 678 C C . GLU A 1 85 ? 30.311 -3.619 41.082 1.00 61.62 85 GLU A C 1
ATOM 680 O O . GLU A 1 85 ? 29.472 -2.736 40.886 1.00 61.62 85 GLU A O 1
ATOM 685 N N . HIS A 1 86 ? 30.064 -4.709 41.804 1.00 51.09 86 HIS A N 1
ATOM 686 C CA . HIS A 1 86 ? 28.835 -5.012 42.514 1.00 51.09 86 HIS A CA 1
ATOM 687 C C . HIS A 1 86 ? 28.643 -4.072 43.712 1.00 51.09 86 HIS A C 1
ATOM 689 O O . HIS A 1 86 ? 29.144 -4.312 44.812 1.00 51.09 86 HIS A O 1
ATOM 695 N N . GLY A 1 87 ? 27.832 -3.033 43.518 1.00 50.53 87 GLY A N 1
ATOM 696 C CA . GLY A 1 87 ? 27.235 -2.251 44.596 1.00 50.53 87 GLY A CA 1
ATOM 697 C C . GLY A 1 87 ? 26.073 -3.001 45.246 1.00 50.53 87 GLY A C 1
ATOM 698 O O . GLY A 1 87 ? 24.921 -2.846 44.852 1.00 50.53 87 GLY A O 1
ATOM 699 N N . SER A 1 88 ? 26.387 -3.815 46.254 1.00 63.03 88 SER A N 1
ATOM 700 C CA . SER A 1 88 ? 25.422 -4.427 47.171 1.00 63.03 88 SER A CA 1
ATOM 701 C C . SER A 1 88 ? 24.624 -3.349 47.911 1.00 63.03 88 SER A C 1
ATOM 703 O O . SER A 1 88 ? 25.190 -2.476 48.568 1.00 63.03 88 SER A O 1
ATOM 705 N N . SER A 1 89 ? 23.297 -3.401 47.828 1.00 55.12 89 SER A N 1
ATOM 706 C CA . SER A 1 89 ? 22.410 -2.656 48.721 1.00 55.12 89 SER A CA 1
ATOM 707 C C . SER A 1 89 ? 21.185 -3.501 49.023 1.00 55.12 89 SER A C 1
ATOM 709 O O . SER A 1 89 ? 20.246 -3.612 48.239 1.00 55.12 89 SER A O 1
ATOM 711 N N . GLN A 1 90 ? 21.253 -4.129 50.193 1.00 60.44 90 GLN A N 1
ATOM 712 C CA . GLN A 1 90 ? 20.137 -4.743 50.890 1.00 60.44 90 GLN A CA 1
ATOM 713 C C . GLN A 1 90 ? 19.020 -3.707 51.068 1.00 60.44 90 GLN A C 1
ATOM 715 O O . GLN A 1 90 ? 19.211 -2.700 51.747 1.00 60.44 90 GLN A O 1
ATOM 720 N N . ALA A 1 91 ? 17.846 -3.977 50.504 1.00 49.53 91 ALA A N 1
ATOM 721 C CA . ALA A 1 91 ? 16.615 -3.289 50.857 1.00 49.53 91 ALA A CA 1
ATOM 722 C C . ALA A 1 91 ? 15.618 -4.323 51.389 1.00 49.53 91 ALA A C 1
ATOM 724 O O . ALA A 1 91 ? 14.955 -5.037 50.646 1.00 49.53 91 ALA A O 1
ATOM 725 N N . SER A 1 92 ? 15.614 -4.404 52.717 1.00 54.53 92 SER A N 1
ATOM 726 C CA . SER A 1 92 ? 14.529 -4.805 53.612 1.00 54.53 92 SER A CA 1
ATOM 727 C C . SER A 1 92 ? 13.183 -5.152 52.964 1.00 54.53 92 SER A C 1
ATOM 729 O O . SER A 1 92 ? 12.407 -4.272 52.581 1.00 54.53 92 SER A O 1
ATOM 731 N N . GLU A 1 93 ? 12.859 -6.441 52.999 1.00 49.75 93 GLU A N 1
ATOM 732 C CA . GLU A 1 93 ? 11.509 -6.972 52.853 1.00 49.75 93 GLU A CA 1
ATOM 733 C C . GLU A 1 93 ? 10.649 -6.487 54.029 1.00 49.75 93 GLU A C 1
ATOM 735 O O . GLU A 1 93 ? 10.667 -7.035 55.130 1.00 49.75 93 GLU A O 1
ATOM 740 N N . SER A 1 94 ? 9.888 -5.420 53.802 1.00 51.41 94 SER A N 1
ATOM 741 C CA . SER A 1 94 ? 8.743 -5.064 54.637 1.00 51.41 94 SER A CA 1
ATOM 742 C C . SER A 1 94 ? 7.482 -5.317 53.822 1.00 51.41 94 SER A C 1
ATOM 744 O O . SER A 1 94 ? 6.975 -4.465 53.101 1.00 51.41 94 SER A O 1
ATOM 746 N N . SER A 1 95 ? 7.003 -6.556 53.936 1.00 60.34 95 SER A N 1
ATOM 747 C CA . SER A 1 95 ? 5.694 -7.025 53.486 1.00 60.34 95 SER A CA 1
ATOM 748 C C . SER A 1 95 ? 4.585 -6.342 54.303 1.00 60.34 95 SER A C 1
ATOM 750 O O . SER A 1 95 ? 3.953 -6.954 55.164 1.00 60.34 95 SER A O 1
ATOM 752 N N . ALA A 1 96 ? 4.368 -5.051 54.061 1.00 53.16 96 ALA A N 1
ATOM 753 C CA . ALA A 1 96 ? 3.198 -4.314 54.518 1.00 53.16 96 ALA A CA 1
ATOM 754 C C . ALA A 1 96 ? 2.204 -4.230 53.351 1.00 53.16 96 ALA A C 1
ATOM 756 O O . ALA A 1 96 ? 2.564 -3.815 52.253 1.00 53.16 96 ALA A O 1
ATOM 757 N N . GLY A 1 97 ? 0.978 -4.700 53.594 1.00 52.59 97 GLY A N 1
ATOM 758 C CA . GLY A 1 97 ? -0.048 -4.982 52.591 1.00 52.59 97 GLY A CA 1
ATOM 759 C C . GLY A 1 97 ? -0.176 -3.930 51.492 1.00 52.59 97 GLY A C 1
ATOM 760 O O . GLY A 1 97 ? -0.414 -2.755 51.769 1.00 52.59 97 GLY A O 1
ATOM 761 N N . ALA A 1 98 ? -0.054 -4.393 50.245 1.00 61.84 98 ALA A N 1
ATOM 762 C CA . ALA A 1 98 ? -0.317 -3.599 49.057 1.00 61.84 98 ALA A CA 1
ATOM 763 C C . ALA A 1 98 ? -1.706 -2.939 49.187 1.00 61.84 98 ALA A C 1
ATOM 765 O O . ALA A 1 98 ? -2.706 -3.657 49.309 1.00 61.84 98 ALA A O 1
ATOM 766 N N . PRO A 1 99 ? -1.787 -1.595 49.209 1.00 69.81 99 PRO A N 1
ATOM 767 C CA . PRO A 1 99 ? -3.052 -0.882 49.276 1.00 69.81 99 PRO A CA 1
ATOM 768 C C . PRO A 1 99 ? -3.950 -1.324 48.123 1.00 69.81 99 PRO A C 1
ATOM 770 O O . PRO A 1 99 ? -3.531 -1.308 46.965 1.00 69.81 99 PRO A O 1
ATOM 773 N N . LEU A 1 100 ? -5.180 -1.731 48.445 1.00 70.88 100 LEU A N 1
ATOM 774 C CA . LEU A 1 100 ? -6.189 -2.043 47.438 1.00 70.88 100 LEU A CA 1
ATOM 775 C C . LEU A 1 100 ? -6.301 -0.849 46.473 1.00 70.88 100 LEU A C 1
ATOM 777 O O . LEU A 1 100 ? -6.425 0.289 46.941 1.00 70.88 100 LEU A O 1
ATOM 781 N N . PRO A 1 101 ? -6.223 -1.076 45.149 1.00 69.12 101 PRO A N 1
ATOM 782 C CA . PRO A 1 101 ? -6.251 -0.001 44.171 1.00 69.12 101 PRO A CA 1
ATOM 783 C C . PRO A 1 101 ? -7.545 0.795 44.331 1.00 69.12 101 PRO A C 1
ATOM 785 O O . PRO A 1 101 ? -8.636 0.226 44.417 1.00 69.12 101 PRO A O 1
ATOM 788 N N . ALA A 1 102 ? -7.408 2.119 44.415 1.00 78.12 102 ALA A N 1
ATOM 789 C CA . ALA A 1 102 ? -8.536 3.015 44.608 1.00 78.12 102 ALA A CA 1
ATOM 790 C C . ALA A 1 102 ? -9.604 2.774 43.520 1.00 78.12 102 ALA A C 1
ATOM 792 O O . ALA A 1 102 ? -9.251 2.650 42.340 1.00 78.12 102 ALA A O 1
ATOM 793 N N . PRO A 1 103 ? -10.899 2.721 43.882 1.00 70.81 103 PRO A N 1
ATOM 794 C CA . PRO A 1 103 ? -11.985 2.570 42.920 1.00 70.81 103 PRO A CA 1
ATOM 795 C C . PRO A 1 103 ? -12.000 3.798 42.001 1.00 70.81 103 PRO A C 1
ATOM 797 O O . PRO A 1 103 ? -12.421 4.880 42.399 1.00 70.81 103 PRO A O 1
ATOM 800 N N . GLY A 1 104 ? -11.463 3.638 40.791 1.00 75.56 104 GLY A N 1
ATOM 801 C CA . GLY A 1 104 ? -11.265 4.723 39.825 1.00 75.56 104 GLY A CA 1
ATOM 802 C C . GLY A 1 104 ? -9.885 4.748 39.166 1.00 75.56 104 GLY A C 1
ATOM 803 O O . GLY A 1 104 ? -9.701 5.476 38.193 1.00 75.56 104 GLY A O 1
ATOM 804 N N . ALA A 1 105 ? -8.924 3.944 39.635 1.00 71.88 105 ALA A N 1
ATOM 805 C CA . ALA A 1 105 ? -7.701 3.702 38.880 1.00 71.88 105 ALA A CA 1
ATOM 806 C C . ALA A 1 105 ? -8.070 2.952 37.590 1.00 71.88 105 ALA A C 1
ATOM 808 O O . ALA A 1 105 ? -8.482 1.793 37.632 1.00 71.88 105 ALA A O 1
ATOM 809 N N . GLY A 1 106 ? -7.994 3.644 36.450 1.00 77.38 106 GLY A N 1
ATOM 810 C CA . GLY A 1 106 ? -8.199 3.042 35.134 1.00 77.38 106 GLY A CA 1
ATOM 811 C C . GLY A 1 106 ? -7.250 1.861 34.885 1.00 77.38 106 GLY A C 1
ATOM 812 O O . GLY A 1 106 ? -6.329 1.630 35.673 1.00 77.38 106 GLY A O 1
ATOM 813 N N . PRO A 1 107 ? -7.457 1.103 33.792 1.00 77.38 107 PRO A N 1
ATOM 814 C CA . PRO A 1 107 ? -6.598 -0.028 33.462 1.00 77.38 107 PRO A CA 1
ATOM 815 C C . PRO A 1 107 ? -5.120 0.394 33.491 1.00 77.38 107 PRO A C 1
ATOM 817 O O . PRO A 1 107 ? -4.793 1.488 33.010 1.00 77.38 107 PRO A O 1
ATOM 820 N N . PRO A 1 108 ? -4.234 -0.432 34.078 1.00 80.38 108 PRO A N 1
ATOM 821 C CA . PRO A 1 108 ? -2.826 -0.093 34.211 1.00 80.38 108 PRO A CA 1
ATOM 822 C C . PRO A 1 108 ? -2.246 0.205 32.829 1.00 80.38 108 PRO A C 1
ATOM 824 O O . PRO A 1 108 ? -2.439 -0.556 31.877 1.00 80.38 108 PRO A O 1
ATOM 827 N N . ARG A 1 109 ? -1.565 1.348 32.704 1.00 88.25 109 ARG A N 1
ATOM 828 C CA . ARG A 1 109 ? -0.849 1.684 31.472 1.00 88.25 109 ARG A CA 1
ATOM 829 C C . ARG A 1 109 ? 0.277 0.671 31.298 1.00 88.25 109 ARG A C 1
ATOM 831 O O . ARG A 1 109 ? 0.980 0.372 32.258 1.00 88.25 109 ARG A O 1
ATOM 838 N N . LEU A 1 110 ? 0.444 0.174 30.077 1.00 92.44 110 LEU A N 1
ATOM 839 C CA . LEU A 1 110 ? 1.595 -0.651 29.728 1.00 92.44 110 LEU A CA 1
ATOM 840 C C . LEU A 1 110 ? 2.879 0.157 29.942 1.00 92.44 110 LEU A C 1
ATOM 842 O O . LEU A 1 110 ? 2.950 1.317 29.510 1.00 92.44 110 LEU A O 1
ATOM 846 N N . ASP A 1 111 ? 3.865 -0.461 30.587 1.00 95.50 111 ASP A N 1
ATOM 847 C CA . ASP A 1 111 ? 5.215 0.085 30.678 1.00 95.50 111 ASP A CA 1
ATOM 848 C C . ASP A 1 111 ? 5.893 0.126 29.294 1.00 95.50 111 ASP A C 1
ATOM 850 O O . ASP A 1 111 ? 5.397 -0.433 28.306 1.00 95.50 111 ASP A O 1
ATOM 854 N N . ASP A 1 112 ? 7.017 0.837 29.206 1.00 95.75 112 ASP A N 1
ATOM 855 C CA . ASP A 1 112 ? 7.713 1.054 27.936 1.00 95.75 112 ASP A CA 1
ATOM 856 C C . ASP A 1 112 ? 8.307 -0.242 27.363 1.00 95.75 112 ASP A C 1
ATOM 858 O O . ASP A 1 112 ? 8.309 -0.421 26.143 1.00 95.75 112 ASP A O 1
ATOM 862 N N . THR A 1 113 ? 8.715 -1.184 28.221 1.00 97.12 113 THR A N 1
ATOM 863 C CA . THR A 1 113 ? 9.242 -2.490 27.793 1.00 97.12 113 THR A CA 1
ATOM 864 C C . THR A 1 113 ? 8.130 -3.322 27.164 1.00 97.12 113 THR A C 1
ATOM 866 O O . THR A 1 113 ? 8.281 -3.827 26.052 1.00 97.12 113 THR A O 1
ATOM 869 N N . ALA A 1 114 ? 6.972 -3.413 27.821 1.00 96.44 114 ALA A N 1
ATOM 870 C CA . ALA A 1 114 ? 5.801 -4.111 27.303 1.00 96.44 114 ALA A CA 1
ATOM 871 C C . ALA A 1 114 ? 5.294 -3.492 25.989 1.00 96.44 114 ALA A C 1
ATOM 873 O O . ALA A 1 114 ? 4.874 -4.212 25.080 1.00 96.44 114 ALA A O 1
ATOM 874 N N . ARG A 1 115 ? 5.355 -2.160 25.855 1.00 96.75 115 ARG A N 1
ATOM 875 C CA . ARG A 1 115 ? 4.985 -1.467 24.612 1.00 96.75 115 ARG A CA 1
ATOM 876 C C . ARG A 1 115 ? 5.927 -1.802 23.463 1.00 96.75 115 ARG A C 1
ATOM 878 O O . ARG A 1 115 ? 5.457 -1.979 22.342 1.00 96.75 115 ARG A O 1
ATOM 885 N N . GLU A 1 116 ? 7.223 -1.893 23.729 1.00 97.62 116 GLU A N 1
ATOM 886 C CA . GLU A 1 116 ? 8.195 -2.265 22.705 1.00 97.62 116 GLU A CA 1
ATOM 887 C C . GLU A 1 116 ? 8.020 -3.721 22.270 1.00 97.62 116 GLU A C 1
ATOM 889 O O . GLU A 1 116 ? 7.941 -4.008 21.077 1.00 97.62 116 GLU A O 1
ATOM 894 N N . GLN A 1 117 ? 7.807 -4.631 23.224 1.00 97.88 117 GLN A N 1
ATOM 895 C CA . GLN A 1 117 ? 7.473 -6.023 22.913 1.00 97.88 117 GLN A CA 1
ATOM 896 C C . GLN A 1 117 ? 6.199 -6.136 22.064 1.00 97.88 117 GLN A C 1
ATOM 898 O O . GLN A 1 117 ? 6.150 -6.919 21.116 1.00 97.88 117 GLN A O 1
ATOM 903 N N . LEU A 1 118 ? 5.183 -5.309 22.335 1.00 97.44 118 LEU A N 1
ATOM 904 C CA . LEU A 1 118 ? 3.982 -5.247 21.503 1.00 97.44 118 LEU A CA 1
ATOM 905 C C . LEU A 1 118 ? 4.291 -4.784 20.068 1.00 97.44 118 LEU A C 1
ATOM 907 O O . LEU A 1 118 ? 3.737 -5.347 19.126 1.00 97.44 118 LEU A O 1
ATOM 911 N N . ARG A 1 119 ? 5.174 -3.796 19.874 1.00 97.62 119 ARG A N 1
ATOM 912 C CA . ARG A 1 119 ? 5.579 -3.342 18.529 1.00 97.62 119 ARG A CA 1
ATOM 913 C C . ARG A 1 119 ? 6.312 -4.432 17.758 1.00 97.62 119 ARG A C 1
ATOM 915 O O . ARG A 1 119 ? 5.987 -4.661 16.596 1.00 97.62 119 ARG A O 1
ATOM 922 N N . ILE A 1 120 ? 7.229 -5.141 18.411 1.00 97.94 120 ILE A N 1
ATOM 923 C CA . ILE A 1 120 ? 7.940 -6.281 17.818 1.00 97.94 120 ILE A CA 1
ATOM 924 C C . ILE A 1 120 ? 6.943 -7.376 17.419 1.00 97.94 120 ILE A C 1
ATOM 926 O O . ILE A 1 120 ? 7.004 -7.898 16.304 1.00 97.94 120 ILE A O 1
ATOM 930 N N . ALA A 1 121 ? 5.974 -7.689 18.284 1.00 98.12 121 ALA A N 1
ATOM 931 C CA . ALA A 1 121 ? 4.932 -8.666 17.979 1.00 98.12 121 ALA A CA 1
ATOM 932 C C . ALA A 1 121 ? 4.078 -8.245 16.769 1.00 98.12 121 ALA A C 1
ATOM 934 O O . ALA A 1 121 ? 3.775 -9.075 15.917 1.00 98.12 121 ALA A O 1
ATOM 935 N N . ILE A 1 122 ? 3.722 -6.960 16.652 1.00 97.94 122 ILE A N 1
ATOM 936 C CA . ILE A 1 122 ? 2.984 -6.430 15.492 1.00 97.94 122 ILE A CA 1
ATOM 937 C C . ILE A 1 122 ? 3.826 -6.504 14.209 1.00 97.94 122 ILE A C 1
ATOM 939 O O . ILE A 1 122 ? 3.286 -6.827 13.156 1.00 97.94 122 ILE A O 1
ATOM 943 N N . ALA A 1 123 ? 5.132 -6.237 14.284 1.00 97.56 123 ALA A N 1
ATOM 944 C CA . ALA A 1 123 ? 6.022 -6.275 13.123 1.00 97.56 123 ALA A CA 1
ATOM 945 C C . ALA A 1 123 ? 6.294 -7.701 12.610 1.00 97.56 123 ALA A C 1
ATOM 947 O O . ALA A 1 123 ? 6.536 -7.896 11.423 1.00 97.56 123 ALA A O 1
ATOM 948 N N . THR A 1 124 ? 6.263 -8.696 13.499 1.00 97.88 124 THR A N 1
ATOM 949 C CA . THR A 1 124 ? 6.635 -10.088 13.184 1.00 97.88 124 THR A CA 1
ATOM 950 C C . THR A 1 124 ? 5.440 -11.001 12.913 1.00 97.88 124 THR A C 1
ATOM 952 O O . THR A 1 124 ? 5.589 -12.049 12.283 1.00 97.88 124 THR A O 1
ATOM 955 N N . VAL A 1 125 ? 4.240 -10.636 13.371 1.00 98.38 125 VAL A N 1
ATOM 956 C CA . VAL A 1 125 ? 3.034 -11.444 13.162 1.00 98.38 125 VAL A CA 1
ATOM 957 C C . VAL A 1 125 ? 2.622 -11.470 11.685 1.00 98.38 125 VAL A C 1
ATOM 959 O O . VAL A 1 125 ? 2.732 -10.485 10.958 1.00 98.38 125 VAL A O 1
ATOM 962 N N . SER A 1 126 ? 2.077 -12.600 11.224 1.00 98.31 126 SER A N 1
ATOM 963 C CA . SER A 1 126 ? 1.572 -12.699 9.852 1.00 98.31 126 SER A CA 1
ATOM 964 C C . SER A 1 126 ? 0.413 -11.727 9.601 1.00 98.31 126 SER A C 1
ATOM 966 O O . SER A 1 126 ? -0.465 -11.537 10.450 1.00 98.31 126 SER A O 1
ATOM 968 N N . GLY A 1 127 ? 0.336 -11.172 8.387 1.00 97.25 127 GLY A N 1
ATOM 969 C CA . GLY A 1 127 ? -0.731 -10.234 8.024 1.00 97.25 127 GLY A CA 1
ATOM 970 C C . GLY A 1 127 ? -2.142 -10.820 8.178 1.00 97.25 127 GLY A C 1
ATOM 971 O O . GLY A 1 127 ? -3.072 -10.107 8.545 1.00 97.25 127 GLY A O 1
ATOM 972 N N . ALA A 1 128 ? -2.318 -12.130 7.964 1.00 97.94 128 ALA A N 1
ATOM 973 C CA . ALA A 1 128 ? -3.601 -12.803 8.183 1.00 97.94 128 ALA A CA 1
ATOM 974 C C . ALA A 1 128 ? -4.019 -12.785 9.661 1.00 97.94 128 ALA A C 1
ATOM 976 O O . ALA A 1 128 ? -5.172 -12.482 9.977 1.00 97.94 128 ALA A O 1
ATOM 977 N N . ARG A 1 129 ? -3.078 -13.058 10.571 1.00 98.19 129 ARG A N 1
ATOM 978 C CA . ARG A 1 129 ? -3.334 -13.026 12.011 1.00 98.19 129 ARG A CA 1
ATOM 979 C C . ARG A 1 129 ? -3.555 -11.598 12.504 1.00 98.19 129 ARG A C 1
ATOM 981 O O . ARG A 1 129 ? -4.475 -11.393 13.291 1.00 98.19 129 ARG A O 1
ATOM 988 N N . LEU A 1 130 ? -2.788 -10.624 12.007 1.00 98.38 130 LEU A N 1
ATOM 989 C CA . LEU A 1 130 ? -2.982 -9.211 12.340 1.00 98.38 130 LEU A CA 1
ATOM 990 C C . LEU A 1 130 ? -4.386 -8.731 11.949 1.00 98.38 130 LEU A C 1
ATOM 992 O O . LEU A 1 130 ? -5.091 -8.173 12.785 1.00 98.38 130 LEU A O 1
ATOM 996 N N . ARG A 1 131 ? -4.837 -9.032 10.723 1.00 98.31 131 ARG A N 1
ATOM 997 C CA . ARG A 1 131 ? -6.198 -8.699 10.267 1.00 98.31 131 ARG A CA 1
ATOM 998 C C . ARG A 1 131 ? -7.273 -9.314 11.160 1.00 98.31 131 ARG A C 1
ATOM 1000 O O . ARG A 1 131 ? -8.205 -8.616 11.542 1.00 98.31 131 ARG A O 1
ATOM 1007 N N . ALA A 1 132 ? -7.128 -10.584 11.542 1.00 98.38 132 ALA A N 1
ATOM 1008 C CA . ALA A 1 132 ? -8.075 -11.240 12.444 1.00 98.38 132 ALA A CA 1
ATOM 1009 C C . ALA A 1 132 ? -8.138 -10.562 13.827 1.00 98.38 132 ALA A C 1
ATOM 1011 O O . ALA A 1 132 ? -9.224 -10.384 14.374 1.00 98.38 132 ALA A O 1
ATOM 1012 N N . VAL A 1 133 ? -6.991 -10.148 14.380 1.00 98.44 133 VAL A N 1
ATOM 1013 C CA . VAL A 1 133 ? -6.934 -9.418 15.658 1.00 98.44 133 VAL A CA 1
ATOM 1014 C C . VAL A 1 133 ? -7.590 -8.040 15.543 1.00 98.44 133 VAL A C 1
ATOM 1016 O O . VAL A 1 133 ? -8.356 -7.672 16.428 1.00 98.44 133 VAL A O 1
ATOM 1019 N N . VAL A 1 134 ? -7.334 -7.297 14.462 1.00 98.31 134 VAL A N 1
ATOM 1020 C CA . VAL A 1 134 ? -7.933 -5.971 14.225 1.00 98.31 134 VAL A CA 1
ATOM 1021 C C . VAL A 1 134 ? -9.455 -6.065 14.085 1.00 98.31 134 VAL A C 1
ATOM 1023 O O . VAL A 1 134 ? -10.163 -5.291 14.726 1.00 98.31 134 VAL A O 1
ATOM 1026 N N . ILE A 1 135 ? -9.965 -7.051 13.337 1.00 98.38 135 ILE A N 1
ATOM 1027 C CA . ILE A 1 135 ? -11.411 -7.313 13.222 1.00 98.38 135 ILE A CA 1
ATOM 1028 C C . ILE A 1 135 ? -12.010 -7.603 14.605 1.00 98.38 135 ILE A C 1
ATOM 1030 O O . ILE A 1 135 ? -12.955 -6.939 15.022 1.00 98.38 135 ILE A O 1
ATOM 1034 N N . ALA A 1 136 ? -11.403 -8.517 15.368 1.00 98.31 136 ALA A N 1
ATOM 1035 C CA . ALA A 1 136 ? -11.877 -8.864 16.708 1.00 98.31 136 ALA A CA 1
ATOM 1036 C C . ALA A 1 136 ? -11.782 -7.700 17.720 1.00 98.31 136 ALA A C 1
ATOM 1038 O O . ALA A 1 136 ? -12.487 -7.690 18.733 1.00 98.31 136 ALA A O 1
ATOM 1039 N N . LEU A 1 137 ? -10.881 -6.734 17.506 1.00 98.25 137 LEU A N 1
ATOM 1040 C CA . LEU A 1 137 ? -10.809 -5.506 18.303 1.00 98.25 137 LEU A CA 1
ATOM 1041 C C . LEU A 1 137 ? -11.944 -4.542 17.949 1.00 98.25 137 LEU A C 1
ATOM 1043 O O . LEU A 1 137 ? -12.569 -4.023 18.872 1.00 98.25 137 LEU A O 1
ATOM 1047 N N . ALA A 1 138 ? -12.232 -4.351 16.658 1.00 98.19 138 ALA A N 1
ATOM 1048 C CA . ALA A 1 138 ? -13.341 -3.516 16.198 1.00 98.19 138 ALA A CA 1
ATOM 1049 C C . ALA A 1 138 ? -14.691 -4.029 16.728 1.00 98.19 138 ALA A C 1
ATOM 1051 O O . ALA A 1 138 ? -15.460 -3.260 17.289 1.00 98.19 138 ALA A O 1
ATOM 1052 N N . GLU A 1 139 ? -14.937 -5.341 16.667 1.00 98.06 139 GLU A N 1
ATOM 1053 C CA . GLU A 1 139 ? -16.195 -5.943 17.142 1.00 98.06 139 GLU A CA 1
ATOM 1054 C C . GLU A 1 139 ? -16.408 -5.813 18.658 1.00 98.06 139 GLU A C 1
ATOM 1056 O O . GLU A 1 139 ? -17.539 -5.755 19.141 1.00 98.06 139 GLU A O 1
ATOM 1061 N N . ARG A 1 140 ? -15.321 -5.801 19.436 1.00 98.31 140 ARG A N 1
ATOM 1062 C CA . ARG A 1 140 ? -15.379 -5.838 20.905 1.00 98.31 140 ARG A CA 1
ATOM 1063 C C . ARG A 1 140 ? -15.294 -4.459 21.550 1.00 98.31 140 ARG A C 1
ATOM 1065 O O . ARG A 1 140 ? -15.738 -4.299 22.686 1.00 98.31 140 ARG A O 1
ATOM 1072 N N . ILE A 1 141 ? -14.675 -3.487 20.883 1.00 98.19 141 ILE A N 1
ATOM 1073 C CA . ILE A 1 141 ? -14.371 -2.172 21.452 1.00 98.19 141 ILE A CA 1
ATOM 1074 C C . ILE A 1 141 ? -14.863 -1.088 20.478 1.00 98.19 141 ILE A C 1
ATOM 1076 O O . ILE A 1 141 ? -14.146 -0.764 19.534 1.00 98.19 141 ILE A O 1
ATOM 1080 N N . PRO A 1 142 ? -16.022 -0.442 20.732 1.00 97.94 142 PRO A N 1
ATOM 1081 C CA . PRO A 1 142 ? -16.575 0.584 19.835 1.00 97.94 142 PRO A CA 1
ATOM 1082 C C . PRO A 1 142 ? -15.637 1.773 19.582 1.00 97.94 142 PRO A C 1
ATOM 1084 O O . PRO A 1 142 ? -15.610 2.348 18.499 1.00 97.94 142 PRO A O 1
ATOM 1087 N N . ALA A 1 143 ? -14.815 2.133 20.573 1.00 97.06 143 ALA A N 1
ATOM 1088 C CA . ALA A 1 143 ? -13.793 3.163 20.397 1.00 97.06 143 ALA A CA 1
ATOM 1089 C C . ALA A 1 143 ? -12.708 2.746 19.384 1.00 97.06 143 ALA A C 1
ATOM 1091 O O . ALA A 1 143 ? -12.201 3.591 18.653 1.00 97.06 143 ALA A O 1
ATOM 1092 N N . ALA A 1 144 ? -12.368 1.452 19.325 1.00 97.62 144 ALA A N 1
ATOM 1093 C CA . ALA A 1 144 ? -11.437 0.925 18.335 1.00 97.62 144 ALA A CA 1
ATOM 1094 C C . ALA A 1 144 ? -12.084 0.871 16.947 1.00 97.62 144 ALA A C 1
ATOM 1096 O O . ALA A 1 144 ? -11.430 1.239 15.982 1.00 97.62 144 ALA A O 1
ATOM 1097 N N . GLU A 1 145 ? -13.358 0.477 16.844 1.00 98.25 145 GLU A N 1
ATOM 1098 C CA . GLU A 1 145 ? -14.115 0.520 15.584 1.00 98.25 145 GLU A CA 1
ATOM 1099 C C . GLU A 1 145 ? -14.102 1.924 14.970 1.00 98.25 145 GLU A C 1
ATOM 1101 O O . GLU A 1 145 ? -13.727 2.084 13.810 1.00 98.25 145 GLU A O 1
ATOM 1106 N N . HIS A 1 146 ? -14.438 2.947 15.761 1.00 98.06 146 HIS A N 1
ATOM 1107 C CA . HIS A 1 146 ? -14.448 4.331 15.291 1.00 98.06 146 HIS A CA 1
ATOM 1108 C C . HIS A 1 146 ? -13.059 4.801 14.841 1.00 98.06 146 HIS A C 1
ATOM 1110 O O . HIS A 1 146 ? -12.921 5.347 13.750 1.00 98.06 146 HIS A O 1
ATOM 1116 N N . ALA A 1 147 ? -12.023 4.544 15.646 1.00 98.19 147 ALA A N 1
ATOM 1117 C CA . ALA A 1 147 ? -10.654 4.921 15.300 1.00 98.19 147 ALA A CA 1
ATOM 1118 C C . ALA A 1 147 ? -10.170 4.211 14.023 1.00 98.19 147 ALA A C 1
ATOM 1120 O O . ALA A 1 147 ? -9.583 4.833 13.144 1.00 98.19 147 ALA A O 1
ATOM 1121 N N . LEU A 1 148 ? -10.456 2.913 13.881 1.00 98.12 148 LEU A N 1
ATOM 1122 C CA . LEU A 1 148 ? -10.112 2.152 12.680 1.00 98.12 148 LEU A CA 1
ATOM 1123 C C . LEU A 1 148 ? -10.862 2.664 11.449 1.00 98.12 148 LEU A C 1
ATOM 1125 O O . LEU A 1 148 ? -10.288 2.696 10.365 1.00 98.12 148 LEU A O 1
ATOM 1129 N N . PHE A 1 149 ? -12.122 3.075 11.601 1.00 97.62 149 PHE A N 1
ATOM 1130 C CA . PHE A 1 149 ? -12.886 3.673 10.513 1.00 97.62 149 PHE A CA 1
ATOM 1131 C C . PHE A 1 149 ? -12.241 4.980 10.031 1.00 97.62 149 PHE A C 1
ATOM 1133 O O . PHE A 1 149 ? -12.055 5.151 8.830 1.00 97.62 149 PHE A O 1
ATOM 1140 N N . GLU A 1 150 ? -11.843 5.871 10.941 1.00 96.81 150 GLU A N 1
ATOM 1141 C CA . GLU A 1 150 ? -11.177 7.136 10.592 1.00 96.81 150 GLU A CA 1
ATOM 1142 C C . GLU A 1 150 ? -9.814 6.926 9.904 1.00 96.81 150 GLU A C 1
ATOM 1144 O O . GLU A 1 150 ? -9.463 7.658 8.973 1.00 96.81 150 GLU A O 1
ATOM 1149 N N . GLU A 1 151 ? -9.059 5.908 10.322 1.00 97.62 151 GLU A N 1
ATOM 1150 C CA . GLU A 1 151 ? -7.722 5.618 9.786 1.00 97.62 151 GLU A CA 1
ATOM 1151 C C . GLU A 1 151 ? -7.736 4.808 8.480 1.00 97.62 151 GLU A C 1
ATOM 1153 O O . GLU A 1 151 ? -6.855 4.974 7.636 1.00 97.62 151 GLU A O 1
ATOM 1158 N N . LEU A 1 152 ? -8.715 3.918 8.281 1.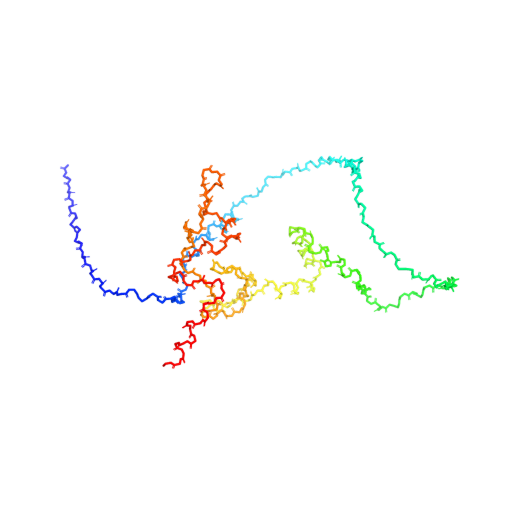00 97.81 152 LEU A N 1
ATOM 1159 C CA . LEU A 1 152 ? -8.721 2.970 7.156 1.00 97.81 152 LEU A CA 1
ATOM 1160 C C . LEU A 1 152 ? -9.780 3.271 6.090 1.00 97.81 152 LEU A C 1
ATOM 1162 O O . LEU A 1 152 ? -9.715 2.695 4.999 1.00 97.81 152 LEU A O 1
ATOM 1166 N N . VAL A 1 153 ? -10.740 4.160 6.363 1.00 97.88 153 VAL A N 1
ATOM 1167 C CA . VAL A 1 153 ? -11.838 4.485 5.443 1.00 97.88 153 VAL A CA 1
ATOM 1168 C C . VAL A 1 153 ? -11.830 5.971 5.098 1.00 97.88 153 VAL A C 1
ATOM 1170 O O . VAL A 1 153 ? -11.846 6.844 5.961 1.00 97.88 153 VAL A O 1
ATOM 1173 N N . ALA A 1 154 ? -11.857 6.267 3.801 1.00 96.44 154 ALA A N 1
ATOM 1174 C CA . ALA A 1 154 ? -12.060 7.606 3.276 1.00 96.44 154 ALA A CA 1
ATOM 1175 C C . ALA A 1 154 ? -13.492 7.783 2.761 1.00 96.44 154 ALA A C 1
ATOM 1177 O O . ALA A 1 154 ? -14.152 6.851 2.305 1.00 96.44 154 ALA A O 1
ATOM 1178 N N . MET A 1 155 ? -13.964 9.025 2.789 1.00 94.19 155 MET A N 1
ATOM 1179 C CA . MET A 1 155 ? -15.288 9.408 2.312 1.00 94.19 155 MET A CA 1
ATOM 1180 C C . MET A 1 155 ? -15.174 10.114 0.961 1.00 94.19 155 MET A C 1
ATOM 1182 O O . MET A 1 155 ? -14.777 11.278 0.884 1.00 94.19 155 MET A O 1
ATOM 1186 N N . LYS A 1 156 ? -15.542 9.429 -0.125 1.00 90.75 156 LYS A N 1
ATOM 1187 C CA . LYS A 1 156 ? -15.411 9.961 -1.485 1.00 90.75 156 LYS A CA 1
ATOM 1188 C C . LYS A 1 156 ? -16.719 10.572 -1.967 1.00 90.75 156 LYS A C 1
ATOM 1190 O O . LYS A 1 156 ? -17.763 9.923 -1.970 1.00 90.75 156 LYS A O 1
ATOM 1195 N N . ARG A 1 157 ? -16.674 11.826 -2.427 1.00 88.00 157 ARG A N 1
ATOM 1196 C CA . ARG A 1 157 ? -17.841 12.484 -3.037 1.00 88.00 157 ARG A CA 1
ATOM 1197 C C . ARG A 1 157 ? -18.042 11.994 -4.466 1.00 88.00 157 ARG A C 1
ATOM 1199 O O . ARG A 1 157 ? -17.194 12.217 -5.333 1.00 88.00 157 ARG A O 1
ATOM 1206 N N . ASN A 1 158 ? -19.196 11.392 -4.731 1.00 84.75 158 ASN A N 1
ATOM 1207 C CA . ASN A 1 158 ? -19.600 11.036 -6.079 1.00 84.75 158 ASN A CA 1
ATOM 1208 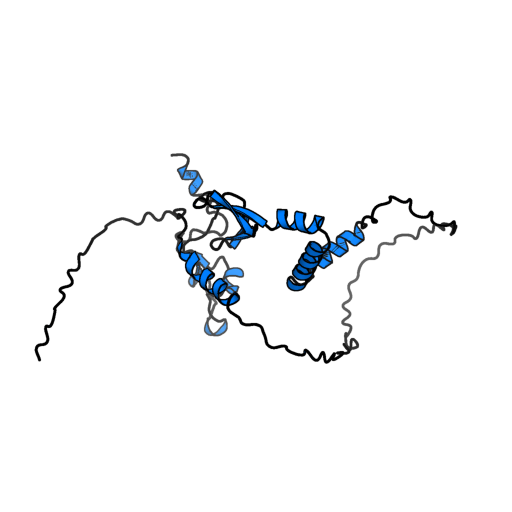C C . ASN A 1 158 ? -20.190 12.269 -6.783 1.00 84.75 158 ASN A C 1
ATOM 1210 O O . ASN A 1 158 ? -21.276 12.741 -6.439 1.00 84.75 158 ASN A O 1
ATOM 1214 N N . LYS A 1 159 ? -19.475 12.778 -7.795 1.00 84.38 159 LYS A N 1
ATOM 1215 C CA . LYS A 1 159 ? -19.897 13.951 -8.580 1.00 84.38 159 LYS A CA 1
ATOM 1216 C C . LYS A 1 159 ? -21.224 13.735 -9.318 1.00 84.38 159 LYS A C 1
ATOM 1218 O O . LYS A 1 159 ? -21.916 14.706 -9.586 1.00 84.38 159 LYS A O 1
ATOM 1223 N N . GLU A 1 160 ? -21.578 12.490 -9.629 1.00 86.56 160 GLU A N 1
ATOM 1224 C CA . GLU A 1 160 ? -22.785 12.150 -10.386 1.00 86.56 160 GLU A CA 1
ATOM 1225 C C . GLU A 1 160 ? -24.025 12.025 -9.490 1.00 86.56 160 GLU A C 1
ATOM 1227 O O . GLU A 1 160 ? -25.126 12.364 -9.911 1.00 86.56 160 GLU A O 1
ATOM 1232 N N . LYS A 1 161 ? -23.862 11.559 -8.244 1.00 81.50 161 LYS A N 1
ATOM 1233 C CA . LYS A 1 161 ? -24.995 11.205 -7.369 1.00 81.50 161 LYS A CA 1
ATOM 1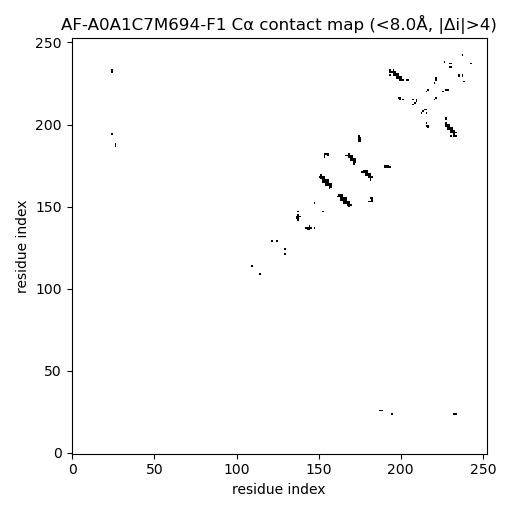234 C C . LYS A 1 161 ? -25.219 12.140 -6.183 1.00 81.50 161 LYS A C 1
ATOM 1236 O O . LYS A 1 161 ? -26.141 11.905 -5.413 1.00 81.50 161 LYS A O 1
ATOM 1241 N N . THR A 1 162 ? -24.417 13.191 -5.997 1.00 88.94 162 THR A N 1
ATOM 1242 C CA . THR A 1 162 ? -24.422 14.053 -4.785 1.00 88.94 162 THR A CA 1
ATOM 1243 C C . THR A 1 162 ? -24.268 13.294 -3.457 1.00 88.94 162 THR A C 1
ATOM 1245 O O . THR A 1 162 ? -24.384 13.880 -2.385 1.00 88.94 162 THR A O 1
ATOM 1248 N N . THR A 1 163 ? -23.968 11.996 -3.512 1.00 90.94 163 THR A N 1
ATOM 1249 C CA . THR A 1 163 ? -23.775 11.127 -2.357 1.00 90.94 163 THR A CA 1
ATOM 1250 C C . THR A 1 163 ? -22.293 10.961 -2.066 1.00 90.94 163 THR A C 1
ATOM 1252 O O . THR A 1 163 ? -21.453 10.964 -2.971 1.00 90.94 163 THR A O 1
ATOM 1255 N N . THR A 1 164 ? -21.979 10.768 -0.793 1.00 92.75 164 THR A N 1
ATOM 1256 C CA . THR A 1 164 ? -20.653 10.353 -0.344 1.00 92.75 164 THR A CA 1
ATOM 1257 C C . THR A 1 164 ? -20.671 8.846 -0.131 1.00 92.75 164 THR A C 1
ATOM 1259 O O . THR A 1 164 ? -21.623 8.332 0.453 1.00 92.75 164 THR A O 1
ATOM 1262 N N . GLU A 1 165 ? -19.654 8.144 -0.621 1.00 93.69 165 GLU A N 1
ATOM 1263 C CA . GLU A 1 165 ? -19.500 6.701 -0.425 1.00 93.69 165 GLU A CA 1
ATOM 1264 C C . GLU A 1 165 ? -18.218 6.396 0.368 1.00 93.69 165 GLU A C 1
ATOM 1266 O O . GLU A 1 165 ? -17.198 7.059 0.138 1.00 93.69 165 GLU A O 1
ATOM 1271 N N . PRO A 1 166 ? -18.256 5.429 1.303 1.00 96.31 166 PRO A N 1
ATOM 1272 C CA . PRO A 1 166 ? -17.060 4.969 1.990 1.00 96.31 166 PRO A CA 1
ATOM 1273 C C . PRO A 1 166 ? -16.205 4.132 1.032 1.00 96.31 166 PRO A C 1
ATOM 1275 O O . PRO A 1 166 ? -16.702 3.221 0.367 1.00 96.31 166 PRO A O 1
ATOM 1278 N N . VAL A 1 167 ? -14.914 4.439 0.970 1.00 96.00 167 VAL A N 1
ATOM 1279 C CA . VAL A 1 167 ? -13.907 3.715 0.185 1.00 96.00 167 VAL A CA 1
ATOM 1280 C C . VAL A 1 167 ? -12.700 3.401 1.072 1.00 96.00 167 VAL A C 1
ATOM 1282 O O . VAL A 1 167 ? -12.464 4.137 2.032 1.00 96.00 167 VAL A O 1
ATOM 1285 N N . PRO A 1 168 ? -11.916 2.345 0.785 1.00 97.25 168 PRO A N 1
ATOM 1286 C CA . PRO A 1 168 ? -10.622 2.157 1.434 1.00 97.25 168 PRO A CA 1
ATOM 1287 C C . PRO A 1 168 ? -9.778 3.426 1.309 1.00 97.25 168 PRO A C 1
ATOM 1289 O O . PRO A 1 168 ? -9.742 4.048 0.245 1.00 97.25 168 PRO A O 1
ATOM 1292 N N . ARG A 1 169 ? -9.149 3.838 2.410 1.00 97.31 169 ARG A N 1
ATOM 1293 C CA . ARG A 1 169 ? -8.381 5.082 2.457 1.00 97.31 169 ARG A CA 1
ATOM 1294 C C . ARG A 1 169 ? -7.090 4.990 1.656 1.00 97.31 169 ARG A C 1
ATOM 1296 O O . ARG A 1 169 ? -6.765 5.925 0.941 1.00 97.31 169 ARG A O 1
ATOM 1303 N N . TRP A 1 170 ? -6.394 3.868 1.750 1.00 97.50 170 TRP A N 1
ATOM 1304 C CA . TRP A 1 170 ? -5.075 3.684 1.158 1.00 97.50 170 TRP A CA 1
ATOM 1305 C C . TRP A 1 170 ? -5.181 2.806 -0.092 1.00 97.50 170 TRP A C 1
ATOM 1307 O O . TRP A 1 170 ? -5.732 1.704 -0.038 1.00 97.50 170 TRP A O 1
ATOM 1317 N N . GLU A 1 171 ? -4.682 3.301 -1.222 1.00 96.12 171 GLU A N 1
ATOM 1318 C CA . GLU A 1 171 ? -4.548 2.552 -2.477 1.00 96.12 171 GLU A CA 1
ATOM 1319 C C . GLU A 1 171 ? -3.115 2.676 -3.009 1.00 96.12 171 GLU A C 1
ATOM 1321 O O . GLU A 1 171 ? -2.429 3.660 -2.747 1.00 96.12 171 GLU A O 1
ATOM 1326 N N . VAL A 1 172 ? -2.666 1.688 -3.785 1.00 95.94 172 VAL A N 1
ATOM 1327 C CA . VAL A 1 172 ? -1.353 1.708 -4.447 1.00 95.94 172 VAL A CA 1
ATOM 1328 C C . VAL A 1 172 ? -1.521 2.187 -5.886 1.00 95.94 172 VAL A C 1
ATOM 1330 O O . VAL A 1 172 ? -2.392 1.710 -6.620 1.00 95.94 172 VAL A O 1
ATOM 1333 N N . CYS A 1 173 ? -0.711 3.160 -6.299 1.00 94.31 173 CYS A N 1
ATOM 1334 C CA . CYS A 1 173 ? -0.744 3.692 -7.654 1.00 94.31 173 CYS A CA 1
ATOM 1335 C C . CYS A 1 173 ? -0.187 2.676 -8.658 1.00 94.31 173 CYS A C 1
ATOM 1337 O O . CYS A 1 173 ? 0.975 2.321 -8.582 1.00 94.31 173 CYS A O 1
ATOM 1339 N N . VAL A 1 174 ? -0.966 2.295 -9.672 1.00 91.50 174 VAL A N 1
ATOM 1340 C CA . VAL A 1 174 ? -0.540 1.320 -10.703 1.00 91.50 174 VAL A CA 1
ATOM 1341 C C . VAL A 1 174 ? 0.656 1.765 -11.560 1.00 91.50 174 VAL A C 1
ATOM 1343 O O . VAL A 1 174 ? 1.230 0.957 -12.278 1.00 91.50 174 VAL A O 1
ATOM 1346 N N . ASN A 1 175 ? 0.994 3.055 -11.538 1.00 90.44 175 ASN A N 1
ATOM 1347 C CA . ASN A 1 175 ? 2.048 3.613 -12.379 1.00 90.44 175 ASN A CA 1
ATOM 1348 C C . ASN A 1 175 ? 3.385 3.767 -11.643 1.00 90.44 175 ASN A C 1
ATOM 1350 O O . ASN A 1 175 ? 4.430 3.586 -12.254 1.00 90.44 175 ASN A O 1
ATOM 1354 N N . CYS A 1 176 ? 3.354 4.166 -10.368 1.00 89.12 176 CYS A N 1
ATOM 1355 C CA . CYS A 1 176 ? 4.561 4.427 -9.575 1.00 89.12 176 CYS A CA 1
ATOM 1356 C C . CYS A 1 176 ? 4.703 3.510 -8.354 1.00 89.12 176 CYS A C 1
ATOM 1358 O O . CYS A 1 176 ? 5.667 3.652 -7.616 1.00 89.12 176 CYS A O 1
ATOM 1360 N N . ASP A 1 177 ? 3.740 2.617 -8.113 1.00 90.25 177 ASP A N 1
ATOM 1361 C CA . ASP A 1 177 ? 3.673 1.694 -6.972 1.00 90.25 177 ASP A CA 1
ATOM 1362 C C . ASP A 1 177 ? 3.721 2.353 -5.578 1.00 90.25 177 ASP A C 1
ATOM 1364 O O . ASP A 1 177 ? 3.826 1.674 -4.557 1.00 90.25 177 ASP A O 1
ATOM 1368 N N . GLU A 1 178 ? 3.558 3.676 -5.506 1.00 91.69 178 GLU A N 1
ATOM 1369 C CA . GLU A 1 178 ? 3.457 4.416 -4.248 1.00 91.69 178 GLU A CA 1
ATOM 1370 C C . GLU A 1 178 ? 2.028 4.383 -3.687 1.00 91.69 178 GLU A C 1
ATOM 1372 O O . GLU A 1 178 ? 1.036 4.508 -4.422 1.00 91.69 178 GLU A O 1
ATOM 1377 N N . GLU A 1 179 ? 1.925 4.253 -2.363 1.00 96.00 179 GLU A N 1
ATOM 1378 C CA . GLU A 1 179 ? 0.663 4.350 -1.629 1.00 96.00 179 GLU A CA 1
ATOM 1379 C C . GLU A 1 179 ? 0.153 5.799 -1.598 1.00 96.00 179 GLU A C 1
ATOM 1381 O O . GLU A 1 179 ? 0.924 6.748 -1.447 1.00 96.00 179 GLU A O 1
ATOM 1386 N N . PHE A 1 180 ? -1.160 5.987 -1.737 1.00 95.19 180 PHE A N 1
ATOM 1387 C CA . PHE A 1 180 ? -1.795 7.298 -1.657 1.00 95.19 180 PHE A CA 1
ATOM 1388 C C . PHE A 1 180 ? -3.148 7.260 -0.936 1.00 95.19 180 PHE A C 1
ATOM 1390 O O . PHE A 1 180 ? -3.863 6.256 -0.951 1.00 95.19 180 PHE A O 1
ATOM 1397 N N . ASP A 1 181 ? -3.517 8.400 -0.343 1.00 95.69 181 ASP A N 1
ATOM 1398 C CA . ASP A 1 181 ? -4.789 8.594 0.359 1.00 95.69 181 ASP A CA 1
ATOM 1399 C C . ASP A 1 181 ? -5.918 8.954 -0.629 1.00 95.69 181 ASP A C 1
ATOM 1401 O O . ASP A 1 181 ? -5.959 10.050 -1.196 1.00 95.69 181 ASP A O 1
ATOM 1405 N N . MET A 1 182 ? -6.882 8.051 -0.798 1.00 94.56 182 MET A N 1
ATOM 1406 C CA . MET A 1 182 ? -8.103 8.205 -1.601 1.00 94.56 182 MET A CA 1
ATOM 1407 C C . MET A 1 182 ? -9.042 9.318 -1.118 1.00 94.56 182 MET A C 1
ATOM 1409 O O . MET A 1 182 ? -9.898 9.778 -1.885 1.00 94.56 182 MET A O 1
ATOM 1413 N N . GLY A 1 183 ? -8.911 9.744 0.138 1.00 92.25 183 GLY A N 1
ATOM 1414 C CA . GLY A 1 183 ? -9.604 10.892 0.714 1.00 92.25 183 GLY A CA 1
ATOM 1415 C C . GLY A 1 183 ? -9.011 12.235 0.289 1.00 92.25 183 GLY A C 1
ATOM 1416 O O . GLY A 1 183 ? -9.669 13.267 0.443 1.00 92.25 183 GLY A O 1
ATOM 1417 N N . THR A 1 184 ? -7.808 12.240 -0.289 1.00 91.81 184 THR A N 1
ATOM 1418 C CA . THR A 1 184 ? -7.132 13.453 -0.759 1.00 91.81 184 THR A CA 1
ATOM 1419 C C . THR A 1 184 ? -7.306 13.663 -2.263 1.00 91.81 184 THR A C 1
ATOM 1421 O O . THR A 1 184 ? -7.476 12.729 -3.051 1.00 91.81 184 THR A O 1
ATOM 1424 N N . HIS A 1 185 ? -7.315 14.928 -2.692 1.00 89.69 185 HIS A N 1
ATOM 1425 C CA . HIS A 1 185 ? -7.355 15.250 -4.114 1.00 89.69 185 HIS A CA 1
ATOM 1426 C C . HIS A 1 185 ? -5.951 15.147 -4.708 1.00 89.69 185 HIS A C 1
ATOM 1428 O O . HIS A 1 185 ? -5.098 15.971 -4.388 1.00 89.69 185 HIS A O 1
ATOM 1434 N N . ARG A 1 186 ? -5.744 14.179 -5.608 1.00 90.06 186 ARG A N 1
ATOM 1435 C CA . ARG A 1 186 ? -4.489 14.074 -6.358 1.00 90.06 186 ARG A CA 1
ATOM 1436 C C . ARG A 1 186 ? -4.357 15.188 -7.387 1.00 90.06 186 ARG A C 1
ATOM 1438 O O . ARG A 1 186 ? -5.310 15.473 -8.121 1.00 90.06 186 ARG A O 1
ATOM 1445 N N . VAL A 1 187 ? -3.168 15.772 -7.464 1.00 89.88 187 VAL A N 1
ATOM 1446 C CA . VAL A 1 187 ? -2.853 16.852 -8.407 1.00 89.88 187 VAL A CA 1
ATOM 1447 C C . VAL A 1 187 ? -2.220 16.269 -9.672 1.00 89.88 187 VAL A C 1
ATOM 1449 O O . VAL A 1 187 ? -1.505 15.267 -9.638 1.00 89.88 187 VAL A O 1
ATOM 1452 N N . ALA A 1 188 ? -2.494 16.881 -10.827 1.00 87.69 188 ALA A N 1
ATOM 1453 C CA . ALA A 1 188 ? -1.847 16.488 -12.076 1.00 87.69 188 ALA A CA 1
ATOM 1454 C C . ALA A 1 188 ? -0.317 16.636 -11.958 1.00 87.69 188 ALA A C 1
ATOM 1456 O O . ALA A 1 188 ? 0.170 17.685 -11.546 1.00 87.69 188 ALA A O 1
ATOM 1457 N N . GLY A 1 189 ? 0.427 15.585 -12.318 1.00 85.25 189 GLY A N 1
ATOM 1458 C CA . GLY A 1 189 ? 1.893 15.544 -12.215 1.00 85.25 189 GLY A CA 1
ATOM 1459 C C . GLY A 1 189 ? 2.447 15.124 -10.846 1.00 85.25 189 GLY A C 1
ATOM 1460 O O . GLY A 1 189 ? 3.661 15.052 -10.689 1.00 85.25 189 GLY A O 1
ATOM 1461 N N . GLU A 1 190 ? 1.592 14.825 -9.864 1.00 88.69 190 GLU A N 1
ATOM 1462 C CA . GLU A 1 190 ? 2.023 14.288 -8.564 1.00 88.69 190 GLU A CA 1
ATOM 1463 C C . GLU A 1 190 ? 2.612 12.875 -8.701 1.00 88.69 190 GLU A C 1
ATOM 1465 O O . GLU A 1 190 ? 3.646 12.572 -8.118 1.00 88.69 190 GLU A O 1
ATOM 1470 N N . CYS A 1 191 ? 1.978 12.029 -9.519 1.00 90.62 191 CYS A N 1
ATOM 1471 C CA . CYS A 1 191 ? 2.486 10.703 -9.854 1.00 90.62 191 CYS A CA 1
ATOM 1472 C C . CYS A 1 191 ? 3.565 10.818 -10.935 1.00 90.62 191 CYS A C 1
ATOM 1474 O O . CYS A 1 191 ? 3.288 11.270 -12.050 1.00 90.62 191 CYS A O 1
ATOM 1476 N N . ARG A 1 192 ? 4.779 10.382 -10.595 1.00 86.56 192 ARG A N 1
ATOM 1477 C CA . ARG A 1 192 ? 5.943 10.360 -11.483 1.00 86.56 192 ARG A CA 1
ATOM 1478 C C . ARG A 1 192 ? 6.212 8.917 -11.872 1.00 86.56 192 ARG A C 1
ATOM 1480 O O . ARG A 1 192 ? 6.389 8.071 -11.005 1.00 86.56 192 ARG A O 1
ATOM 1487 N N . TYR A 1 193 ? 6.182 8.639 -13.165 1.00 88.69 193 TYR A N 1
ATOM 1488 C CA . TYR A 1 193 ? 6.386 7.301 -13.699 1.00 88.69 193 TYR A CA 1
ATOM 1489 C C . TYR A 1 193 ? 6.895 7.390 -15.131 1.00 88.69 193 TYR A C 1
ATOM 1491 O O . TYR A 1 193 ? 6.672 8.390 -15.822 1.00 88.69 193 TYR A O 1
ATOM 1499 N N . HIS A 1 194 ? 7.541 6.323 -15.578 1.00 85.94 194 HIS A N 1
ATOM 1500 C CA . HIS A 1 194 ? 7.915 6.150 -16.970 1.00 85.94 194 HIS A CA 1
ATOM 1501 C C . HIS A 1 194 ? 6.739 5.543 -17.734 1.00 85.94 194 HIS A C 1
ATOM 1503 O O . HIS A 1 194 ? 6.181 4.527 -17.330 1.00 85.94 194 HIS A O 1
ATOM 1509 N N . SER A 1 195 ? 6.330 6.183 -18.831 1.00 89.00 195 SER A N 1
ATOM 1510 C CA . SER A 1 195 ? 5.273 5.661 -19.710 1.00 89.00 195 SER A CA 1
ATOM 1511 C C . SER A 1 195 ? 5.780 4.626 -20.715 1.00 89.00 195 SER A C 1
ATOM 1513 O O . SER A 1 195 ? 4.978 4.078 -21.467 1.00 89.00 195 SER A O 1
ATOM 1515 N N . GLY A 1 196 ? 7.100 4.465 -20.799 1.00 89.56 196 GLY A N 1
ATOM 1516 C CA . GLY A 1 196 ? 7.775 3.532 -21.691 1.00 89.56 196 GLY A CA 1
ATOM 1517 C C . GLY A 1 196 ? 7.914 2.149 -21.087 1.00 89.56 196 GLY A C 1
ATOM 1518 O O . GLY A 1 196 ? 7.477 1.907 -19.966 1.00 89.56 196 GLY A O 1
ATOM 1519 N N . ASP A 1 197 ? 8.574 1.270 -21.824 1.00 89.81 197 ASP A N 1
ATOM 1520 C CA . ASP A 1 197 ? 8.994 -0.034 -21.335 1.00 89.81 197 ASP A CA 1
ATOM 1521 C C . ASP A 1 197 ? 10.450 0.045 -20.859 1.00 89.81 197 ASP A C 1
ATOM 1523 O O . ASP A 1 197 ? 11.270 0.784 -21.414 1.00 89.81 197 ASP A O 1
ATOM 1527 N N . LEU A 1 198 ? 10.747 -0.689 -19.786 1.00 91.00 198 LEU A N 1
ATOM 1528 C CA . LEU A 1 198 ? 12.106 -0.868 -19.292 1.00 91.00 198 LEU A CA 1
ATOM 1529 C C . LEU A 1 198 ? 12.756 -2.003 -20.089 1.00 91.00 198 LEU A C 1
ATOM 1531 O O . LEU A 1 198 ? 12.308 -3.150 -19.992 1.00 91.00 198 LEU A O 1
ATOM 1535 N N . GLU A 1 199 ? 13.788 -1.671 -20.856 1.00 93.12 199 GLU A N 1
ATOM 1536 C CA . GLU A 1 199 ? 14.509 -2.574 -21.753 1.00 93.12 199 GLU A CA 1
ATOM 1537 C C . GLU A 1 199 ? 15.916 -2.856 -21.211 1.00 93.12 199 GLU A C 1
ATOM 1539 O O . GLU A 1 199 ? 16.537 -1.995 -20.584 1.00 93.12 199 GLU A O 1
ATOM 1544 N N . ALA A 1 200 ? 16.417 -4.075 -21.421 1.00 93.94 200 ALA A N 1
ATOM 1545 C CA . ALA A 1 200 ? 17.774 -4.444 -21.030 1.00 93.94 200 ALA A CA 1
ATOM 1546 C C . ALA A 1 200 ? 18.797 -3.819 -21.986 1.00 93.94 200 ALA A C 1
ATOM 1548 O O . ALA A 1 200 ? 18.675 -3.953 -23.205 1.00 93.94 200 ALA A O 1
ATOM 1549 N N . ASP A 1 201 ? 19.829 -3.187 -21.434 1.00 93.69 201 ASP A N 1
ATOM 1550 C CA . ASP A 1 201 ? 20.993 -2.759 -22.200 1.00 93.69 201 ASP A CA 1
ATOM 1551 C C . ASP A 1 201 ? 21.955 -3.943 -22.362 1.00 93.69 201 ASP A C 1
ATOM 1553 O O . ASP A 1 201 ? 22.797 -4.217 -21.505 1.00 93.69 201 ASP A O 1
ATOM 1557 N N . TYR A 1 202 ? 21.793 -4.681 -23.462 1.00 91.94 202 TYR A N 1
ATOM 1558 C CA . TYR A 1 202 ? 22.584 -5.878 -23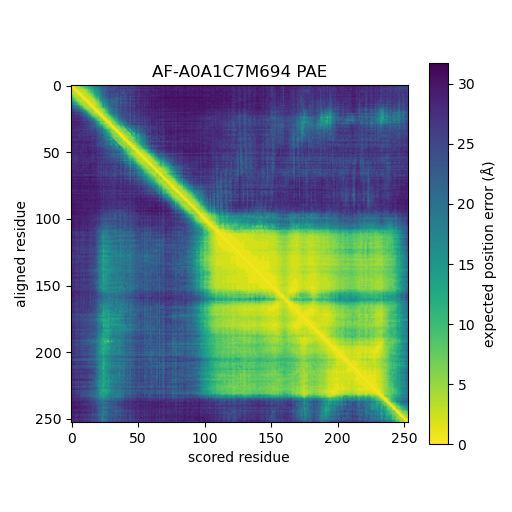.758 1.00 91.94 202 TYR A CA 1
ATOM 1559 C C . TYR A 1 202 ? 24.093 -5.602 -23.808 1.00 91.94 202 TYR A C 1
ATOM 1561 O O . TYR A 1 202 ? 24.872 -6.483 -23.446 1.00 91.94 202 TYR A O 1
ATOM 1569 N N . ASP A 1 203 ? 24.511 -4.390 -24.188 1.00 93.12 203 ASP A N 1
ATOM 1570 C CA . ASP A 1 203 ? 25.929 -4.025 -24.253 1.00 93.12 203 ASP A CA 1
ATOM 1571 C C . ASP A 1 203 ? 26.551 -3.884 -22.852 1.00 93.12 203 ASP A C 1
ATOM 1573 O O . ASP A 1 203 ? 27.750 -4.108 -22.678 1.00 93.12 203 ASP A O 1
ATOM 1577 N N . SER A 1 204 ? 25.739 -3.583 -21.833 1.00 93.38 204 SER A N 1
ATOM 1578 C CA . SER A 1 204 ? 26.169 -3.516 -20.430 1.00 93.38 204 SER A CA 1
ATOM 1579 C C . SER A 1 204 ? 26.314 -4.899 -19.770 1.00 93.38 204 SER A C 1
ATOM 1581 O O . SER A 1 204 ? 26.994 -5.039 -18.752 1.00 93.38 204 SER A O 1
ATOM 1583 N N . PHE A 1 205 ? 25.752 -5.955 -20.367 1.00 93.62 205 PHE A N 1
ATOM 1584 C CA . PHE A 1 205 ? 25.847 -7.343 -19.895 1.00 93.62 205 PHE A CA 1
ATOM 1585 C C . PHE A 1 205 ? 26.944 -8.141 -20.629 1.00 93.62 205 PHE A C 1
ATOM 1587 O O . PHE A 1 205 ? 26.708 -9.243 -21.121 1.00 93.62 205 PHE A O 1
ATOM 1594 N N . VAL A 1 206 ? 28.167 -7.598 -20.675 1.00 93.81 206 VAL A N 1
ATOM 1595 C CA . VAL A 1 206 ? 29.287 -8.108 -21.502 1.00 93.81 206 VAL A CA 1
ATOM 1596 C C . VAL A 1 206 ? 29.620 -9.589 -21.262 1.00 93.81 206 VAL A C 1
ATOM 1598 O O . VAL A 1 206 ? 29.923 -10.309 -22.212 1.00 93.81 206 VAL A O 1
ATOM 1601 N N . ASP A 1 207 ? 29.542 -10.052 -20.013 1.00 93.31 207 ASP A N 1
ATOM 1602 C CA . ASP A 1 207 ? 29.893 -11.428 -19.628 1.00 93.31 207 ASP A CA 1
ATOM 1603 C C . ASP A 1 207 ? 28.667 -12.352 -19.475 1.00 93.31 207 ASP A C 1
ATOM 1605 O O . ASP A 1 207 ? 28.787 -13.472 -18.972 1.00 93.31 207 ASP A O 1
ATOM 1609 N N . TRP A 1 208 ? 27.469 -11.903 -19.869 1.00 94.62 208 TRP A N 1
ATOM 1610 C CA . TRP A 1 208 ? 26.242 -12.670 -19.661 1.00 94.62 208 TRP A CA 1
ATOM 1611 C C . TRP A 1 208 ? 25.945 -13.619 -20.825 1.00 94.62 208 TRP A C 1
ATOM 1613 O O . TRP A 1 208 ? 25.571 -13.205 -21.920 1.00 94.62 208 TRP A O 1
ATOM 1623 N N . ASP A 1 209 ? 26.025 -14.922 -20.562 1.00 94.38 209 ASP A N 1
ATOM 1624 C CA . ASP A 1 209 ? 25.504 -15.964 -21.452 1.00 94.38 209 ASP A CA 1
ATOM 1625 C C . ASP A 1 209 ? 24.135 -16.449 -20.958 1.00 94.38 209 ASP A C 1
ATOM 1627 O O . ASP A 1 209 ? 24.041 -17.115 -19.923 1.00 94.38 209 ASP A O 1
ATOM 1631 N N . GLU A 1 210 ? 23.068 -16.169 -21.713 1.00 95.06 210 GLU A N 1
ATOM 1632 C CA . GLU A 1 210 ? 21.706 -16.587 -21.354 1.00 95.06 210 GLU A CA 1
ATOM 1633 C C . GLU A 1 210 ? 21.534 -18.112 -21.272 1.00 95.06 210 GLU A C 1
ATOM 1635 O O . GLU A 1 210 ? 20.657 -18.600 -20.556 1.00 95.06 210 GLU A O 1
ATOM 1640 N N . SER A 1 211 ? 22.395 -18.883 -21.943 1.00 96.56 211 SER A N 1
ATOM 1641 C CA . SER A 1 211 ? 22.393 -20.350 -21.868 1.00 96.56 211 SER A CA 1
ATOM 1642 C C . SER A 1 211 ? 22.886 -20.856 -20.511 1.00 96.56 211 SER A C 1
ATOM 1644 O O . SER A 1 211 ? 22.478 -21.931 -20.068 1.00 96.56 211 SER A O 1
ATOM 1646 N N . CYS A 1 212 ? 23.760 -20.088 -19.854 1.00 96.88 212 CYS A N 1
ATOM 1647 C CA . CYS A 1 212 ? 24.349 -20.422 -18.560 1.00 96.88 212 CYS A CA 1
ATOM 1648 C C . CYS A 1 212 ? 23.621 -19.734 -17.397 1.00 96.88 212 CYS A C 1
ATOM 1650 O O . CYS A 1 212 ? 23.383 -20.356 -16.362 1.00 96.88 212 CYS A O 1
ATOM 1652 N N . HIS A 1 213 ? 23.258 -18.462 -17.568 1.00 93.62 213 HIS A N 1
ATOM 1653 C CA . HIS A 1 213 ? 22.733 -17.594 -16.512 1.00 93.62 213 HIS A CA 1
ATOM 1654 C C . HIS A 1 213 ? 21.217 -17.355 -16.605 1.00 93.62 213 HIS A C 1
ATOM 1656 O O . HIS A 1 213 ? 20.623 -16.804 -15.677 1.00 93.62 213 HIS A O 1
ATOM 1662 N N . GLY A 1 214 ? 20.570 -17.811 -17.682 1.00 95.94 214 GLY A N 1
ATOM 1663 C CA . GLY A 1 214 ? 19.158 -17.555 -17.951 1.00 95.94 214 GLY A CA 1
ATOM 1664 C C . GLY A 1 214 ? 18.914 -16.192 -18.612 1.00 95.94 214 GLY A C 1
ATOM 1665 O O . GLY A 1 214 ? 19.863 -15.473 -18.921 1.00 95.94 214 GLY A O 1
ATOM 1666 N N . PRO A 1 215 ? 17.645 -15.823 -18.855 1.00 97.44 215 PRO A N 1
ATOM 1667 C CA . PRO A 1 215 ? 17.307 -14.591 -19.565 1.00 97.44 215 PRO A CA 1
ATOM 1668 C C . PRO A 1 215 ? 17.825 -13.345 -18.832 1.00 97.44 215 PRO A C 1
ATOM 1670 O O . PRO A 1 215 ? 17.727 -13.262 -17.605 1.00 97.44 215 PRO A O 1
ATOM 1673 N N . ILE A 1 216 ? 18.336 -12.364 -19.580 1.00 96.38 216 ILE A N 1
ATOM 1674 C CA . ILE A 1 216 ? 18.811 -11.087 -19.015 1.00 96.38 216 ILE A CA 1
ATOM 1675 C C . ILE A 1 216 ? 17.638 -10.299 -18.427 1.00 96.38 216 ILE A C 1
ATOM 1677 O O . ILE A 1 216 ? 17.721 -9.783 -17.308 1.00 96.38 216 ILE A O 1
ATOM 1681 N N . ASP A 1 217 ? 16.519 -10.247 -19.149 1.00 95.62 217 ASP A N 1
ATOM 1682 C CA . ASP A 1 217 ? 15.351 -9.479 -18.742 1.00 95.62 217 ASP A CA 1
ATOM 1683 C C . ASP A 1 217 ? 14.479 -10.234 -17.723 1.00 95.62 217 ASP A C 1
ATOM 1685 O O . ASP A 1 217 ? 13.477 -10.875 -18.051 1.00 95.62 217 ASP A O 1
ATOM 1689 N N . THR A 1 218 ? 14.876 -10.165 -16.451 1.00 95.38 218 THR A N 1
ATOM 1690 C CA . THR A 1 218 ? 14.105 -10.712 -15.327 1.00 95.38 218 THR A CA 1
ATOM 1691 C C . THR A 1 218 ? 13.848 -9.657 -14.252 1.00 95.38 218 THR A C 1
ATOM 1693 O O . THR A 1 218 ? 14.676 -8.771 -14.036 1.00 95.38 218 THR A O 1
ATOM 1696 N N . PRO A 1 219 ? 12.751 -9.769 -13.474 1.00 91.94 219 PRO A N 1
ATOM 1697 C CA . PRO A 1 219 ? 12.515 -8.879 -12.337 1.00 91.94 219 PRO A CA 1
ATOM 1698 C C . PRO A 1 219 ? 13.638 -8.897 -11.292 1.00 91.94 219 PRO A C 1
ATOM 1700 O O . PRO A 1 219 ? 13.805 -7.921 -10.568 1.00 91.94 219 PRO A O 1
ATOM 1703 N N . ALA A 1 220 ? 14.377 -10.006 -11.174 1.00 93.06 220 ALA A N 1
ATOM 1704 C CA . ALA A 1 220 ? 15.533 -10.098 -10.288 1.00 93.06 220 ALA A CA 1
ATOM 1705 C C . ALA A 1 220 ? 16.689 -9.234 -10.810 1.00 93.06 220 ALA A C 1
ATOM 1707 O O . ALA A 1 220 ? 17.147 -8.356 -10.085 1.00 93.06 220 ALA A O 1
ATOM 1708 N N . ASN A 1 221 ? 17.067 -9.400 -12.081 1.00 94.44 221 ASN A N 1
ATOM 1709 C CA . ASN A 1 221 ? 18.142 -8.623 -12.700 1.00 94.44 221 ASN A CA 1
ATOM 1710 C C . ASN A 1 221 ? 17.822 -7.124 -12.731 1.00 94.44 221 ASN A C 1
ATOM 1712 O O . ASN A 1 221 ? 18.683 -6.327 -12.384 1.00 94.44 221 ASN A O 1
ATOM 1716 N N . ARG A 1 222 ? 16.570 -6.737 -13.018 1.00 93.62 222 ARG A N 1
ATOM 1717 C CA . ARG A 1 222 ? 16.115 -5.331 -12.971 1.00 93.62 222 ARG A CA 1
ATOM 1718 C C . ARG A 1 222 ? 16.299 -4.671 -11.599 1.00 93.62 222 ARG A C 1
ATOM 1720 O O . ARG A 1 222 ? 16.504 -3.468 -11.528 1.00 93.62 222 ARG A O 1
ATOM 1727 N N . ARG A 1 223 ? 16.193 -5.437 -10.505 1.00 89.88 223 ARG A N 1
ATOM 1728 C CA . ARG A 1 223 ? 16.413 -4.933 -9.135 1.00 89.88 223 ARG A CA 1
ATOM 1729 C C . ARG A 1 223 ? 17.883 -4.942 -8.733 1.00 89.88 223 ARG A C 1
ATOM 1731 O O . ARG A 1 223 ? 18.290 -4.088 -7.956 1.00 89.88 223 ARG A O 1
ATOM 1738 N N . SER A 1 224 ? 18.640 -5.933 -9.199 1.00 93.81 224 SER A N 1
ATOM 1739 C CA . SER A 1 224 ? 20.049 -6.117 -8.840 1.00 93.81 224 SER A CA 1
ATOM 1740 C C . SER A 1 224 ? 21.006 -5.258 -9.663 1.00 93.81 224 SER A C 1
ATOM 1742 O O . SER A 1 224 ? 22.046 -4.886 -9.136 1.00 93.81 224 SER A O 1
ATOM 1744 N N . TYR A 1 225 ? 20.646 -4.946 -10.910 1.00 93.69 225 TYR A N 1
ATOM 1745 C CA . TYR A 1 225 ? 21.454 -4.180 -11.862 1.00 93.69 225 TYR A CA 1
ATOM 1746 C C . TYR A 1 225 ? 20.612 -3.102 -12.564 1.00 93.69 225 TYR A C 1
ATOM 1748 O O . TYR A 1 225 ? 20.520 -3.118 -13.794 1.00 93.69 225 TYR A O 1
ATOM 1756 N N . PRO A 1 226 ? 19.916 -2.212 -11.829 1.00 91.88 226 PRO A N 1
ATOM 1757 C CA . PRO A 1 226 ? 19.007 -1.240 -12.439 1.00 91.88 226 PRO A CA 1
ATOM 1758 C C . PRO A 1 226 ? 19.701 -0.316 -13.455 1.00 91.88 226 PRO A C 1
ATOM 1760 O O . PRO A 1 226 ? 19.054 0.151 -14.386 1.00 91.88 226 PRO A O 1
ATOM 1763 N N . GLU A 1 227 ? 21.010 -0.102 -13.320 1.00 90.50 227 GLU A N 1
ATOM 1764 C CA . GLU A 1 227 ? 21.861 0.657 -14.237 1.00 90.50 227 GLU A CA 1
ATOM 1765 C C . GLU A 1 227 ? 22.035 0.021 -15.625 1.00 90.50 227 GLU A C 1
ATOM 1767 O O . GLU A 1 227 ? 22.293 0.742 -16.585 1.00 90.50 227 GLU A O 1
ATOM 1772 N N . ASN A 1 228 ? 21.839 -1.295 -15.753 1.00 94.19 228 ASN A N 1
ATOM 1773 C CA . ASN A 1 228 ? 21.928 -2.012 -17.029 1.00 94.19 228 ASN A CA 1
ATOM 1774 C C . ASN A 1 228 ? 20.567 -2.107 -17.741 1.00 94.19 228 ASN A C 1
ATOM 1776 O O . ASN A 1 228 ? 20.380 -2.921 -18.648 1.00 94.19 228 ASN A O 1
ATOM 1780 N N . PHE A 1 229 ? 19.583 -1.324 -17.303 1.00 92.19 229 PHE A N 1
ATOM 1781 C CA . PHE A 1 229 ? 18.280 -1.222 -17.942 1.00 92.19 229 PHE A CA 1
ATOM 1782 C C . PHE A 1 229 ? 17.978 0.239 -18.260 1.00 92.19 229 PHE A C 1
ATOM 1784 O O . PHE A 1 229 ? 18.292 1.144 -17.489 1.00 92.19 229 PHE A O 1
ATOM 1791 N N . THR A 1 230 ? 17.329 0.477 -19.394 1.00 91.06 230 THR A N 1
ATOM 1792 C CA . THR A 1 230 ? 16.984 1.825 -19.849 1.00 91.06 230 THR A CA 1
ATOM 1793 C C . THR A 1 230 ? 15.505 1.919 -20.191 1.00 91.06 230 THR A C 1
ATOM 1795 O O . THR A 1 230 ? 14.896 0.983 -20.708 1.00 91.06 230 THR A O 1
ATOM 1798 N N . TRP A 1 231 ? 14.895 3.058 -19.868 1.00 90.56 231 TRP A N 1
ATOM 1799 C CA . TRP A 1 231 ? 13.516 3.335 -20.255 1.00 90.56 231 TRP A CA 1
ATOM 1800 C C . TRP A 1 231 ? 13.469 3.916 -21.663 1.00 90.56 231 TRP A C 1
ATOM 1802 O O . TRP A 1 231 ? 14.070 4.961 -21.934 1.00 90.56 231 TRP A O 1
ATOM 1812 N N . ASN A 1 232 ? 12.660 3.314 -22.532 1.00 88.31 232 ASN A N 1
ATOM 1813 C CA . ASN A 1 232 ? 12.522 3.775 -23.915 1.00 88.31 232 ASN A CA 1
ATOM 1814 C C . ASN A 1 232 ? 11.724 5.092 -24.068 1.00 88.31 232 ASN A C 1
ATOM 1816 O O . ASN A 1 232 ? 11.705 5.680 -25.146 1.00 88.31 232 ASN A O 1
ATOM 1820 N N . CYS A 1 233 ? 11.087 5.601 -23.005 1.00 85.94 233 CYS A N 1
ATOM 1821 C CA . CYS A 1 233 ? 10.309 6.847 -23.057 1.00 85.94 233 CYS A CA 1
ATOM 1822 C C . CYS A 1 233 ? 11.107 8.128 -22.787 1.00 85.94 233 CYS A C 1
ATOM 1824 O O . CYS A 1 233 ? 10.555 9.216 -22.945 1.00 85.94 233 CYS A O 1
ATOM 1826 N N . CYS A 1 234 ? 12.354 8.026 -22.320 1.00 75.88 234 CYS A N 1
ATOM 1827 C CA . CYS A 1 234 ? 13.158 9.182 -21.903 1.00 75.88 234 CYS A CA 1
ATOM 1828 C C . CYS A 1 234 ? 14.485 9.292 -22.666 1.00 75.88 234 CYS A C 1
ATOM 1830 O O . CYS A 1 234 ? 15.440 9.858 -22.135 1.00 75.88 234 CYS A O 1
ATOM 1832 N N . ASP A 1 235 ? 14.553 8.727 -23.878 1.00 68.31 235 ASP A N 1
ATOM 1833 C CA . ASP A 1 235 ? 15.740 8.723 -24.746 1.00 68.31 235 ASP A CA 1
ATOM 1834 C C . ASP A 1 235 ? 17.032 8.292 -24.007 1.00 68.31 235 ASP A C 1
ATOM 1836 O O . ASP A 1 235 ? 18.121 8.790 -24.278 1.00 68.31 235 ASP A O 1
ATOM 1840 N N . GLY A 1 236 ? 16.912 7.381 -23.028 1.00 59.19 236 GLY A N 1
ATOM 1841 C CA . GLY A 1 236 ? 18.046 6.861 -22.251 1.00 59.19 236 GLY A CA 1
ATOM 1842 C C . GLY A 1 236 ? 18.631 7.810 -21.192 1.00 59.19 236 GLY A C 1
ATOM 1843 O O . GLY A 1 236 ? 19.631 7.473 -20.568 1.00 59.19 236 GLY A O 1
ATOM 1844 N N . HIS A 1 237 ? 18.026 8.974 -20.933 1.00 59.09 237 HIS A N 1
ATOM 1845 C CA . HIS A 1 237 ? 18.535 9.950 -19.953 1.00 59.09 237 HIS A CA 1
ATOM 1846 C C . HIS A 1 237 ? 18.089 9.706 -18.502 1.00 59.09 237 HIS A C 1
ATOM 1848 O O . HIS A 1 237 ? 18.360 10.522 -17.620 1.00 59.09 237 HIS A O 1
ATOM 1854 N N . SER A 1 238 ? 17.402 8.600 -18.221 1.00 50.56 238 SER A N 1
ATOM 1855 C CA . SER A 1 238 ? 16.893 8.299 -16.886 1.00 50.56 238 SER A CA 1
ATOM 1856 C C . SER A 1 238 ? 17.983 7.697 -15.996 1.00 50.56 238 SER A C 1
ATOM 1858 O O . SER A 1 238 ? 17.987 6.495 -15.742 1.00 50.56 238 SER A O 1
ATOM 1860 N N . LEU A 1 239 ? 18.885 8.531 -15.471 1.00 52.03 239 LEU A N 1
ATOM 1861 C CA . LEU A 1 239 ? 19.451 8.219 -14.159 1.00 52.03 239 LEU A CA 1
ATOM 1862 C C . LEU A 1 239 ? 18.275 8.155 -13.181 1.00 52.03 239 LEU A C 1
ATOM 1864 O O . LEU A 1 239 ? 17.427 9.049 -13.182 1.00 52.03 239 LEU A O 1
ATOM 1868 N N . ALA A 1 240 ? 18.228 7.089 -12.387 1.00 51.72 240 ALA A N 1
ATOM 1869 C CA . ALA A 1 240 ? 17.100 6.665 -11.557 1.00 51.72 240 ALA A CA 1
ATOM 1870 C C . ALA A 1 240 ? 16.539 7.717 -10.568 1.00 51.72 240 ALA A C 1
ATOM 1872 O O . ALA A 1 240 ? 15.553 7.436 -9.894 1.00 51.72 240 ALA A O 1
ATOM 1873 N N . GLU A 1 241 ? 17.109 8.926 -10.481 1.00 49.88 241 GLU A N 1
ATOM 1874 C CA . GLU A 1 241 ? 16.750 9.925 -9.469 1.00 49.88 241 GLU A CA 1
ATOM 1875 C C . GLU A 1 241 ? 16.543 11.368 -9.975 1.00 49.88 241 GLU A C 1
ATOM 1877 O O . GLU A 1 241 ? 16.077 12.197 -9.195 1.00 49.88 241 GLU A O 1
ATOM 1882 N N . ASP A 1 242 ? 16.797 11.711 -11.248 1.00 49.91 242 ASP A N 1
ATOM 1883 C CA . ASP A 1 242 ? 16.859 13.135 -11.648 1.00 49.91 242 ASP A CA 1
ATOM 1884 C C . ASP A 1 242 ? 16.054 13.505 -12.908 1.00 49.91 242 ASP A C 1
ATOM 1886 O O . ASP A 1 242 ? 16.565 14.009 -13.902 1.00 49.91 242 ASP A O 1
ATOM 1890 N N . TRP A 1 243 ? 14.735 13.291 -12.866 1.00 54.62 243 TRP A N 1
ATOM 1891 C CA . TRP A 1 243 ? 13.800 13.818 -13.880 1.00 54.62 243 TRP A CA 1
ATOM 1892 C C . TRP A 1 243 ? 13.403 15.295 -13.610 1.00 54.62 243 TRP A C 1
ATOM 1894 O O . TRP A 1 243 ? 12.711 15.919 -14.419 1.00 54.62 243 TRP A O 1
ATOM 1904 N N . ASN A 1 244 ? 13.824 15.886 -12.479 1.00 47.88 244 ASN A N 1
ATOM 1905 C CA . ASN A 1 244 ? 13.384 17.220 -12.037 1.00 47.88 244 ASN A CA 1
ATOM 1906 C C . ASN A 1 244 ? 14.137 18.383 -12.722 1.00 47.88 244 ASN A C 1
ATOM 1908 O O . ASN A 1 244 ? 13.730 19.546 -12.626 1.00 47.88 244 ASN A O 1
ATOM 1912 N N . THR A 1 245 ? 15.216 18.090 -13.445 1.00 50.38 245 THR A N 1
ATOM 1913 C CA . THR A 1 245 ? 16.070 19.099 -14.090 1.00 50.38 245 THR A CA 1
ATOM 1914 C C . THR A 1 245 ? 15.478 19.661 -15.389 1.00 50.38 245 THR A C 1
ATOM 1916 O O . THR A 1 245 ? 15.834 20.767 -15.791 1.00 50.38 245 THR A O 1
ATOM 1919 N N . HIS A 1 246 ? 14.523 18.973 -16.028 1.00 46.12 246 HIS A N 1
ATOM 1920 C CA . HIS A 1 246 ? 13.943 19.440 -17.297 1.00 46.12 246 HIS A CA 1
ATOM 1921 C C . HIS A 1 246 ? 12.678 20.305 -17.153 1.00 46.12 246 HIS A C 1
ATOM 1923 O O . HIS A 1 246 ? 12.398 21.119 -18.035 1.00 46.12 246 HIS A O 1
ATOM 1929 N N . LEU A 1 247 ? 11.931 20.211 -16.046 1.00 46.94 247 LEU A N 1
ATOM 1930 C CA . LEU A 1 247 ? 10.721 21.029 -15.850 1.00 46.94 247 LEU A CA 1
ATOM 1931 C C . LEU A 1 247 ? 10.997 22.419 -15.261 1.00 46.94 247 LEU A C 1
ATOM 1933 O O . LEU A 1 247 ? 10.219 23.344 -15.491 1.00 46.94 247 LEU A O 1
ATOM 1937 N N . THR A 1 248 ? 12.113 22.611 -14.558 1.00 48.00 248 THR A N 1
ATOM 1938 C CA . THR A 1 248 ? 12.494 23.924 -14.003 1.00 48.00 248 THR A CA 1
ATOM 1939 C C . THR A 1 248 ? 13.007 24.901 -15.064 1.00 48.00 248 THR A C 1
ATOM 1941 O O . THR A 1 248 ? 12.895 26.112 -14.880 1.00 48.00 248 THR A O 1
ATOM 1944 N N . SER A 1 249 ? 13.480 24.414 -16.217 1.00 47.78 249 SER A N 1
ATOM 1945 C CA . SER A 1 249 ? 13.924 25.280 -17.319 1.00 47.78 249 SER A CA 1
ATOM 1946 C C . SER A 1 249 ? 12.763 25.906 -18.112 1.00 47.78 249 SER A C 1
ATOM 1948 O O . SER A 1 249 ? 12.915 27.002 -18.643 1.00 47.78 249 SER A O 1
ATOM 1950 N N . LEU A 1 250 ? 11.582 25.274 -18.139 1.00 45.38 250 LEU A N 1
ATOM 1951 C CA . LEU A 1 250 ? 10.418 25.754 -18.904 1.00 45.38 250 LEU A CA 1
ATOM 1952 C C . LEU A 1 250 ? 9.498 26.714 -18.132 1.00 45.38 250 LEU A C 1
ATOM 1954 O O . LEU A 1 250 ? 8.632 27.332 -18.740 1.00 45.38 250 LEU A O 1
ATOM 1958 N N . ALA A 1 251 ? 9.688 26.880 -16.820 1.00 45.75 251 ALA A N 1
ATOM 1959 C CA . ALA A 1 251 ? 8.957 27.871 -16.019 1.00 45.75 251 ALA A CA 1
ATOM 1960 C C . ALA A 1 251 ? 9.626 29.265 -16.000 1.00 45.75 251 ALA A C 1
ATOM 1962 O O . ALA A 1 251 ? 9.134 30.166 -15.325 1.00 45.75 251 ALA A O 1
ATOM 1963 N N . SER A 1 252 ? 10.743 29.441 -16.719 1.00 48.16 252 SER A N 1
ATOM 1964 C CA . SER A 1 252 ? 11.503 30.702 -16.798 1.00 48.16 252 SER A CA 1
ATOM 1965 C C . SER A 1 252 ? 11.531 31.328 -18.205 1.00 48.16 252 SER A C 1
ATOM 1967 O O . SER A 1 252 ? 12.379 32.183 -18.458 1.00 48.16 252 SER A O 1
ATOM 1969 N N . ALA A 1 253 ? 10.636 30.916 -19.112 1.00 38.22 253 ALA A N 1
ATOM 1970 C CA . ALA A 1 253 ? 10.517 31.460 -20.470 1.00 38.22 253 ALA A CA 1
ATOM 1971 C C . ALA A 1 253 ? 9.133 32.071 -20.723 1.00 38.22 253 ALA A C 1
ATOM 1973 O O . ALA A 1 253 ? 8.127 31.411 -20.377 1.00 38.22 253 ALA A O 1
#

Sequence (253 aa):
MLHVVQHYVLTTHSYSIGGVPDNRCVASPFPLNARRKIRQWTMDISQTRTPPELTIQTHIMADVIDLTNISDSDEDFEQSYSEIEHGSSQASESSAGAPLPAPGAGPPRLDDTAREQLRIAIATVSGARLRAVVIALAERIPAAEHALFEELVAMKRNKEKTTTEPVPRWEVCVNCDEEFDMGTHRVAGECRYHSGDLEADYDSFVDWDESCHGPIDTPANRRSYPENFTWNCCDGHSLAEDWNTHLTSLASA

Organism: Grifola frondosa (NCBI:txid5627)